Protein AF-M0AMU6-F1 (afdb_monomer_lite)

Organism: NCBI:txid1227492

Foldseek 3Di:
DDKDWDDADPFATWIWDQFPVRWIWIFGAGLQRDTPDIDTDPADPDPVRGFPQRVLRSQLRSLLVQVVCVVPHVGQNDDQLLSLVLLVLVLVQLVVDDPVVLCVACVLVVQCLQQQPPDNRHGPDDDDPQADNPFWKKWKKFFAADPVSHTPHIADTKMWGQGPVRDIDIGGHGDPCPPDRGSHMFTGTRDDAPDSVSVSVVSSLQSLQSSCCSQVSNVHHDDLSSQEAADHRVVVCVVCPDPSHPSDHNSRQQLGDDPSYHHPRQSVPPPLSSLVSNLVSVVVPDVPLVVQLVCCLVPVPNLVVNLVVCVVSPNPDSPVSSCSVSDD

Radius of gyration: 21.56 Å; chains: 1; bounding box: 45×61×47 Å

InterPro domains:
  IPR058264 Protein of unknown function DUF7958 [PF25858] (1-149)

Sequence (328 aa):
MKAVIGKEDDDGVGLRVIDNNDVSHGIHVGFDGEIKYHEQDGYPDDPSERTPNENEHVAQAREYARHYVSQETEYEPFPVEKNLLGIKRVRDTIQKLSDERFRELFQDASEQVNGKGVGGFSGPVDLPPAVGENDWVLFMVDVYLNDDTEIEAVSDIHLRYRDEDGELTSQWNDDPFPDRKPDARLQLVPDLVPSVEEFREYLDYHLRCQIRDCYIGAGLEPPEEFKVLGHGINEYTGRYNLDEITLYDQYNKHHAEIPGYSLEYNYGLGDYGKSITKLQTLTDEDDELEEAIETVLETGEGIGHVLELLEERGFDDPEATLIDVLGP

Structure (mmCIF, N/CA/C/O backbone):
data_AF-M0AMU6-F1
#
_e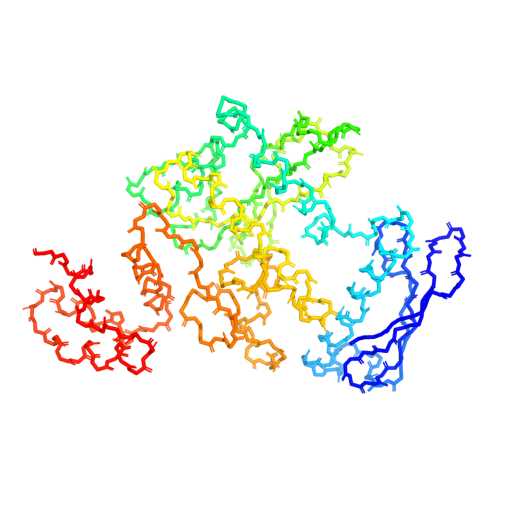ntry.id   AF-M0AMU6-F1
#
loop_
_atom_site.group_PDB
_atom_site.id
_atom_site.type_symbol
_atom_site.label_atom_id
_atom_site.label_alt_id
_atom_site.label_comp_id
_atom_site.label_asym_id
_atom_site.label_entity_id
_atom_site.label_seq_id
_atom_site.pdbx_PDB_ins_code
_atom_site.Cartn_x
_atom_site.Cartn_y
_atom_site.Cartn_z
_atom_site.occupancy
_atom_site.B_iso_or_equiv
_atom_site.auth_seq_id
_atom_site.auth_comp_id
_atom_site.auth_asym_id
_atom_site.auth_atom_id
_atom_site.pdbx_PDB_model_num
ATOM 1 N N . MET A 1 1 ? -9.919 -13.948 -13.483 1.00 96.75 1 MET A N 1
ATOM 2 C CA . MET A 1 1 ? -10.140 -14.933 -12.407 1.00 96.75 1 MET A CA 1
ATOM 3 C C . MET A 1 1 ? -11.615 -15.306 -12.329 1.00 96.75 1 MET A C 1
ATOM 5 O O . MET A 1 1 ? -12.462 -14.466 -12.630 1.00 96.75 1 MET A O 1
ATOM 9 N N . LYS A 1 2 ? -11.936 -16.543 -11.939 1.00 97.25 2 LYS A N 1
ATOM 10 C CA . LYS A 1 2 ? -13.299 -17.019 -11.619 1.00 97.25 2 LYS A CA 1
ATOM 11 C C . LYS A 1 2 ? -13.227 -18.024 -10.474 1.00 97.25 2 LYS A C 1
ATOM 13 O O . LYS A 1 2 ? -12.237 -18.739 -10.381 1.00 97.25 2 LYS A O 1
ATOM 18 N N . ALA A 1 3 ? -14.253 -18.130 -9.637 1.00 97.56 3 ALA A N 1
ATOM 19 C CA . ALA A 1 3 ? -14.281 -19.129 -8.571 1.00 97.56 3 ALA A CA 1
ATOM 20 C C . ALA A 1 3 ? -15.676 -19.695 -8.323 1.00 97.56 3 ALA A C 1
ATOM 22 O O . ALA A 1 3 ? -16.680 -19.132 -8.757 1.00 97.56 3 ALA A O 1
ATOM 23 N N . VAL A 1 4 ? -15.706 -20.836 -7.635 1.00 97.25 4 VAL A N 1
ATOM 24 C CA . VAL A 1 4 ? -16.911 -21.443 -7.068 1.00 97.25 4 VAL A CA 1
ATOM 25 C C . VAL A 1 4 ? -16.568 -21.990 -5.682 1.00 97.25 4 VAL A C 1
ATOM 27 O O . VAL A 1 4 ? -15.551 -22.675 -5.521 1.00 97.25 4 VAL A O 1
ATOM 30 N N . ILE A 1 5 ? -17.423 -21.704 -4.695 1.00 96.31 5 ILE A N 1
ATOM 31 C CA . ILE A 1 5 ? -17.319 -22.270 -3.344 1.00 96.31 5 ILE A CA 1
ATOM 32 C C . ILE A 1 5 ? -17.567 -23.782 -3.407 1.00 96.31 5 ILE A C 1
ATOM 34 O O . ILE A 1 5 ? -18.504 -24.264 -4.046 1.00 96.31 5 ILE A O 1
ATOM 38 N N . GLY A 1 6 ? -16.686 -24.531 -2.758 1.00 92.38 6 GLY A N 1
ATOM 39 C CA . GLY A 1 6 ? -16.772 -25.968 -2.563 1.00 92.38 6 GLY A CA 1
ATOM 40 C C . GLY A 1 6 ? -17.431 -26.311 -1.231 1.00 92.38 6 GLY A C 1
ATOM 41 O O . GLY A 1 6 ? -18.538 -25.870 -0.936 1.00 92.38 6 GLY A O 1
ATOM 42 N N . LYS A 1 7 ? -16.776 -27.173 -0.449 1.00 90.19 7 LYS A N 1
ATOM 43 C CA . LYS A 1 7 ? -17.249 -27.552 0.886 1.00 90.19 7 LYS A CA 1
ATOM 44 C C . LYS A 1 7 ? -16.569 -26.700 1.944 1.00 90.19 7 LYS A C 1
ATOM 46 O O . LYS A 1 7 ? -15.369 -26.464 1.852 1.00 90.19 7 LYS A O 1
ATOM 51 N N . GLU A 1 8 ? -17.347 -26.328 2.943 1.00 94.19 8 GLU A N 1
ATOM 52 C CA . GLU A 1 8 ? -16.858 -25.859 4.232 1.00 94.19 8 GLU A CA 1
ATOM 53 C C . GLU A 1 8 ? -16.679 -27.062 5.168 1.00 94.19 8 GLU A C 1
ATOM 55 O O . GLU A 1 8 ? -17.457 -28.026 5.112 1.00 94.19 8 GLU A O 1
ATOM 60 N N . ASP A 1 9 ? -15.636 -27.021 5.983 1.00 92.81 9 ASP A N 1
ATOM 61 C CA . ASP A 1 9 ? -15.359 -27.969 7.056 1.00 92.81 9 ASP A CA 1
ATOM 62 C C . ASP A 1 9 ? -14.922 -27.226 8.328 1.00 92.81 9 ASP A C 1
ATOM 64 O O . ASP A 1 9 ? -15.005 -26.002 8.406 1.00 92.81 9 ASP A O 1
ATOM 68 N N . ASP A 1 10 ? -14.491 -27.973 9.345 1.00 92.50 10 ASP A N 1
ATOM 69 C CA . ASP A 1 10 ? -14.120 -27.408 10.646 1.00 92.50 10 ASP A CA 1
ATOM 70 C C . ASP A 1 10 ? -12.888 -26.479 10.572 1.00 92.50 10 ASP A C 1
ATOM 72 O O . ASP A 1 10 ? -12.646 -25.725 11.515 1.00 92.50 10 ASP A O 1
ATOM 76 N N . ASP A 1 11 ? -12.125 -26.517 9.472 1.00 91.69 11 ASP A N 1
ATOM 77 C CA . ASP A 1 11 ? -10.868 -25.785 9.310 1.00 91.69 11 ASP A CA 1
ATOM 78 C C . ASP A 1 11 ? -10.967 -24.622 8.306 1.00 91.69 11 ASP A C 1
ATOM 80 O O . ASP A 1 11 ? -10.025 -23.829 8.210 1.00 91.69 11 ASP A O 1
ATOM 84 N N . GLY A 1 12 ? -12.061 -24.502 7.541 1.00 94.94 12 GLY A N 1
ATOM 85 C CA . GLY A 1 12 ? -12.248 -23.414 6.580 1.00 94.94 12 GLY A CA 1
ATOM 86 C C . GLY A 1 12 ? -13.137 -23.748 5.383 1.00 94.94 12 GLY A C 1
ATOM 87 O O . GLY A 1 12 ? -14.007 -24.616 5.424 1.00 94.94 12 GLY A O 1
ATOM 88 N N . VAL A 1 13 ? -12.907 -23.028 4.283 1.00 96.81 13 VAL A N 1
ATOM 89 C CA . VAL A 1 13 ? -13.710 -23.091 3.058 1.00 96.81 13 VAL A CA 1
ATOM 90 C C . VAL A 1 13 ? -12.845 -23.559 1.890 1.00 96.81 13 VAL A C 1
ATOM 92 O O . VAL A 1 13 ? -11.870 -22.913 1.508 1.00 96.81 13 VAL A O 1
ATOM 95 N N . GLY A 1 14 ? -13.219 -24.683 1.279 1.00 97.31 14 GLY A N 1
ATOM 96 C CA . GLY A 1 14 ? -12.634 -25.159 0.028 1.00 97.31 14 GLY A CA 1
ATOM 97 C C . GLY A 1 14 ? -13.247 -24.468 -1.188 1.00 97.31 14 GLY A C 1
ATOM 98 O O . GLY A 1 14 ? -14.455 -24.255 -1.239 1.00 97.31 14 GLY A O 1
ATOM 99 N N . LEU A 1 15 ? -12.440 -24.171 -2.205 1.00 97.25 15 LEU A N 1
ATOM 100 C CA . LEU A 1 15 ? -12.844 -23.507 -3.443 1.00 97.25 15 LEU A CA 1
ATOM 101 C C . LEU A 1 15 ? -12.163 -24.120 -4.665 1.00 97.25 15 LEU A C 1
ATOM 103 O O . LEU A 1 15 ? -11.060 -24.674 -4.595 1.00 97.25 15 LEU A O 1
ATOM 107 N N . ARG A 1 16 ? -12.798 -23.929 -5.823 1.00 98.25 16 ARG A N 1
ATOM 108 C CA . ARG A 1 16 ? -12.133 -24.045 -7.122 1.00 98.25 16 ARG A CA 1
ATOM 109 C C . ARG A 1 16 ? -11.968 -22.655 -7.722 1.00 98.25 16 ARG A C 1
ATOM 111 O O . ARG A 1 16 ? -12.971 -21.991 -7.970 1.00 98.25 16 ARG A O 1
ATOM 118 N N . VAL A 1 17 ? -10.729 -22.255 -7.988 1.00 98.50 17 VAL A N 1
ATOM 119 C CA . VAL A 1 17 ? -10.379 -21.016 -8.694 1.00 98.50 17 VAL A CA 1
ATOM 120 C C . VAL A 1 17 ? -9.906 -21.361 -10.106 1.00 98.50 17 VAL A C 1
ATOM 122 O O . VAL A 1 17 ? -9.215 -22.356 -10.300 1.00 98.50 17 VAL A O 1
ATOM 125 N N . ILE A 1 18 ? -10.303 -20.564 -11.093 1.00 98.50 18 ILE A N 1
ATOM 126 C CA . ILE A 1 18 ? -9.722 -20.529 -12.435 1.00 98.50 18 ILE A CA 1
ATOM 127 C C . ILE A 1 18 ? -8.979 -19.204 -12.562 1.00 98.50 18 ILE A C 1
ATOM 129 O O . ILE A 1 18 ? -9.594 -18.139 -12.393 1.00 98.50 18 ILE A O 1
ATOM 133 N N . ASP A 1 19 ? -7.678 -19.272 -12.814 1.00 98.25 19 ASP A N 1
ATOM 134 C CA . ASP A 1 19 ? -6.845 -18.082 -12.911 1.00 98.25 19 ASP A CA 1
ATOM 135 C C . ASP A 1 19 ? -6.965 -17.377 -14.279 1.00 98.25 19 ASP A C 1
ATOM 137 O O . ASP A 1 19 ? -7.844 -17.688 -15.089 1.00 98.25 19 ASP A O 1
ATOM 141 N N . ASN A 1 20 ? -6.132 -16.364 -14.523 1.00 96.81 20 ASN A N 1
ATOM 142 C CA . ASN A 1 20 ? -6.144 -15.607 -15.779 1.00 96.81 20 ASN A CA 1
ATOM 143 C C . ASN A 1 20 ? -5.510 -16.357 -16.967 1.00 96.81 20 ASN A C 1
ATOM 145 O O . ASN A 1 20 ? -5.688 -15.916 -18.100 1.00 96.81 20 ASN A O 1
ATOM 149 N N . ASN A 1 21 ? -4.855 -17.497 -16.728 1.00 96.69 21 ASN A N 1
ATOM 150 C CA . ASN A 1 21 ? -4.306 -18.385 -17.755 1.00 96.69 21 ASN A CA 1
ATOM 151 C C . ASN A 1 21 ? -5.161 -19.650 -17.945 1.00 96.69 21 ASN A C 1
ATOM 153 O O . ASN A 1 21 ? -4.699 -20.634 -18.525 1.00 96.69 21 ASN A O 1
ATOM 157 N N . ASP A 1 22 ? -6.405 -19.628 -17.457 1.00 97.69 22 ASP A N 1
ATOM 158 C CA . ASP A 1 22 ? -7.339 -20.754 -17.476 1.00 97.69 22 ASP A CA 1
ATOM 159 C C . ASP A 1 22 ? -6.837 -22.003 -16.710 1.00 97.69 22 ASP A C 1
ATOM 161 O O . ASP A 1 22 ? -7.354 -23.109 -16.907 1.00 97.69 22 ASP A O 1
ATOM 165 N N . VAL A 1 23 ? -5.871 -21.847 -15.794 1.00 98.19 23 VAL A N 1
ATOM 166 C CA . VAL A 1 23 ? -5.401 -22.921 -14.910 1.00 98.19 23 VAL A CA 1
ATOM 167 C C . VAL A 1 23 ? -6.371 -23.082 -13.746 1.00 98.19 23 VAL A C 1
ATOM 169 O O . VAL A 1 23 ? -6.891 -22.117 -13.185 1.00 98.19 23 VAL A O 1
ATOM 172 N N . SER A 1 24 ? -6.652 -24.334 -13.382 1.00 98.19 24 SER A N 1
ATOM 173 C CA . SER A 1 24 ? -7.547 -24.651 -12.274 1.00 98.19 24 SER A CA 1
ATOM 174 C C . SER A 1 24 ? -6.787 -24.915 -10.980 1.00 98.19 24 SER A C 1
ATOM 176 O O . SER A 1 24 ? -5.957 -25.817 -10.918 1.00 98.19 24 SER A O 1
ATOM 178 N N . HIS A 1 25 ? -7.176 -24.201 -9.927 1.00 98.50 25 HIS A N 1
ATOM 179 C CA . HIS A 1 25 ? -6.592 -24.273 -8.595 1.00 98.50 25 HIS A CA 1
ATOM 180 C C . HIS A 1 25 ? -7.597 -24.777 -7.566 1.00 98.50 25 HIS A C 1
ATOM 182 O O . HIS A 1 25 ? -8.744 -24.316 -7.496 1.00 98.50 25 HIS A O 1
ATOM 188 N N . GLY A 1 26 ? -7.164 -25.727 -6.747 1.00 98.12 26 GLY A N 1
ATOM 189 C CA . GLY A 1 26 ? -7.864 -26.177 -5.551 1.00 98.12 26 GLY A CA 1
ATOM 190 C C . GLY A 1 26 ? -7.300 -25.510 -4.350 1.00 98.12 26 GLY A C 1
ATOM 191 O O . GLY A 1 26 ? -6.142 -25.745 -4.041 1.00 98.12 26 GLY A O 1
ATOM 192 N N . ILE A 1 27 ? -8.103 -24.686 -3.696 1.00 98.06 27 ILE A N 1
ATOM 193 C CA . ILE A 1 27 ? -7.622 -23.871 -2.593 1.00 98.06 27 ILE A CA 1
ATOM 194 C C . ILE A 1 27 ? -8.546 -24.093 -1.411 1.00 98.06 27 ILE A C 1
ATOM 196 O O . ILE A 1 27 ? -9.763 -24.050 -1.565 1.00 98.06 27 ILE A O 1
ATOM 200 N N . HIS A 1 28 ? -7.972 -24.350 -0.243 1.00 97.56 28 HIS A N 1
ATOM 201 C CA . HIS A 1 28 ? -8.693 -24.345 1.024 1.00 97.56 28 HIS A CA 1
ATOM 202 C C . HIS A 1 28 ? -8.190 -23.167 1.849 1.00 97.56 28 HIS A C 1
ATOM 204 O O . HIS A 1 28 ? -6.987 -23.045 2.103 1.00 97.56 28 HIS A O 1
ATOM 210 N N . VAL A 1 29 ? -9.112 -22.264 2.169 1.00 97.12 29 VAL A N 1
ATOM 211 C CA . VAL A 1 29 ? -8.851 -21.020 2.889 1.00 97.12 29 VAL A CA 1
ATOM 212 C C . VAL A 1 29 ? -9.381 -21.187 4.305 1.00 97.12 29 VAL A C 1
ATOM 214 O O . VAL A 1 29 ? -10.579 -21.396 4.494 1.00 97.12 29 VAL A O 1
ATOM 217 N N . GLY A 1 30 ? -8.497 -21.082 5.293 1.00 94.94 30 GLY A N 1
ATOM 218 C CA . GLY A 1 30 ? -8.876 -21.074 6.699 1.00 94.94 30 GLY A CA 1
ATOM 219 C C . GLY A 1 30 ? -9.666 -19.823 7.072 1.00 94.94 30 GLY A C 1
ATOM 220 O O . GLY A 1 30 ? -9.556 -18.787 6.415 1.00 94.94 30 GLY A O 1
ATOM 221 N N . PHE A 1 31 ? -10.438 -19.891 8.158 1.00 91.50 31 PHE A N 1
ATOM 222 C CA . PHE A 1 31 ? -11.212 -18.741 8.655 1.00 91.50 31 PHE A CA 1
ATOM 223 C C . PHE A 1 31 ? -10.335 -17.529 9.025 1.00 91.50 31 PHE A C 1
ATOM 225 O O . PHE A 1 31 ? -10.806 -16.395 9.035 1.00 91.50 31 PHE A O 1
ATOM 232 N N . ASP A 1 32 ? -9.051 -17.765 9.298 1.00 87.62 32 ASP A N 1
ATOM 233 C CA . ASP A 1 32 ? -8.021 -16.758 9.566 1.00 87.62 32 ASP A CA 1
ATOM 234 C C . ASP A 1 32 ? -7.366 -16.178 8.296 1.00 87.62 32 ASP A C 1
ATOM 236 O O . ASP A 1 32 ? -6.635 -15.190 8.380 1.00 87.62 32 ASP A O 1
ATOM 240 N N . GLY A 1 33 ? -7.629 -16.758 7.121 1.00 90.94 33 GLY A N 1
ATOM 241 C CA . GLY A 1 33 ? -6.983 -16.401 5.856 1.00 90.94 33 GLY A CA 1
ATOM 242 C C . GLY A 1 33 ? -5.777 -17.240 5.466 1.00 90.94 33 GLY A C 1
ATOM 243 O O . GLY A 1 33 ? -5.255 -17.060 4.358 1.00 90.94 33 GLY A O 1
ATOM 244 N N . GLU A 1 34 ? -5.338 -18.169 6.317 1.00 93.50 34 GLU A N 1
ATOM 245 C CA . GLU A 1 34 ? -4.247 -19.075 5.981 1.00 93.50 34 GLU A CA 1
ATOM 246 C C . GLU A 1 34 ? -4.673 -20.025 4.852 1.00 93.50 34 GLU A C 1
ATOM 248 O O . GLU A 1 34 ? -5.758 -20.605 4.867 1.00 93.50 34 GLU A O 1
ATOM 253 N N . ILE A 1 35 ? -3.802 -20.221 3.860 1.00 95.31 35 ILE A N 1
ATOM 254 C CA . ILE A 1 35 ? -4.038 -21.215 2.809 1.00 95.31 35 ILE A CA 1
ATOM 255 C C . ILE A 1 35 ? -3.622 -22.585 3.342 1.00 95.31 35 ILE A C 1
ATOM 257 O O . ILE A 1 35 ? -2.439 -22.921 3.327 1.00 95.31 35 ILE A O 1
ATOM 261 N N . LYS A 1 36 ? -4.594 -23.382 3.796 1.00 95.19 36 LYS A N 1
ATOM 262 C CA . LYS A 1 36 ? -4.355 -24.719 4.367 1.00 95.19 36 LYS A CA 1
ATOM 263 C C . LYS A 1 36 ? -3.992 -25.747 3.296 1.00 95.19 36 LYS A C 1
ATOM 265 O O . LYS A 1 36 ? -3.273 -26.708 3.561 1.00 95.19 36 LYS A O 1
ATOM 270 N N . TYR A 1 37 ? -4.484 -25.546 2.076 1.00 94.81 37 TYR A N 1
ATOM 271 C CA . TYR A 1 37 ? -4.213 -26.416 0.939 1.00 94.81 37 TYR A CA 1
ATOM 272 C C . TYR A 1 37 ? -4.231 -25.628 -0.371 1.00 94.81 37 TYR A C 1
ATOM 274 O O . TYR A 1 37 ? -5.089 -24.767 -0.564 1.00 94.81 37 TYR A O 1
ATOM 282 N N . HIS A 1 38 ? -3.293 -25.933 -1.271 1.00 96.69 38 HIS A N 1
ATOM 283 C CA . HIS A 1 38 ? -3.270 -25.415 -2.637 1.00 96.69 38 HIS A CA 1
ATOM 284 C C . HIS A 1 38 ? -2.743 -26.495 -3.596 1.00 96.69 38 HIS A C 1
ATOM 286 O O . HIS A 1 38 ? -1.584 -26.885 -3.490 1.00 96.69 38 HIS A O 1
ATOM 292 N N . GLU A 1 39 ? -3.573 -26.944 -4.537 1.00 96.44 39 GLU A N 1
ATOM 293 C CA . GLU A 1 39 ? -3.196 -27.806 -5.669 1.00 96.44 39 GLU A CA 1
ATOM 294 C C . GLU A 1 39 ? -3.491 -27.133 -7.017 1.00 96.44 39 GLU A C 1
ATOM 296 O O . GLU A 1 39 ? -4.445 -26.361 -7.133 1.00 96.44 39 GLU A O 1
ATOM 301 N N . GLN A 1 40 ? -2.696 -27.452 -8.035 1.00 97.00 40 GLN A N 1
ATOM 302 C CA . GLN A 1 40 ? -2.880 -27.047 -9.431 1.00 97.00 40 GLN A CA 1
ATOM 303 C C . GLN A 1 40 ? -1.957 -27.900 -10.323 1.00 97.00 40 GLN A C 1
ATOM 305 O O . GLN A 1 40 ? -0.951 -28.390 -9.823 1.00 97.00 40 GLN A O 1
ATOM 310 N N . ASP A 1 41 ? -2.267 -28.033 -11.617 1.00 95.88 41 ASP A N 1
ATOM 311 C CA . ASP A 1 41 ? -1.470 -28.824 -12.584 1.00 95.88 41 ASP A CA 1
ATOM 312 C C . ASP A 1 41 ? -0.912 -27.983 -13.762 1.00 95.88 41 ASP A C 1
ATOM 314 O O . ASP A 1 41 ? -0.389 -28.530 -14.733 1.00 95.88 41 ASP A O 1
ATOM 318 N N . GLY A 1 42 ? -1.082 -26.655 -13.738 1.00 96.62 42 GLY A N 1
ATOM 319 C CA . GLY A 1 42 ? -0.674 -25.746 -14.821 1.00 96.62 42 GLY A CA 1
ATOM 320 C C . GLY A 1 42 ? 0.748 -25.188 -14.701 1.00 96.62 42 GLY A C 1
ATOM 321 O O . GLY A 1 42 ? 1.311 -24.750 -15.699 1.00 96.62 42 GLY A O 1
ATOM 322 N N . TYR A 1 43 ? 1.332 -25.240 -13.507 1.00 97.25 43 TYR A N 1
ATOM 323 C CA . TYR A 1 43 ? 2.644 -24.707 -13.146 1.00 97.25 43 TYR A CA 1
ATOM 324 C C . TYR A 1 43 ? 3.468 -25.773 -12.405 1.00 97.25 43 TYR A C 1
ATOM 326 O O . TYR A 1 43 ? 2.878 -26.665 -11.791 1.00 97.25 43 TYR A O 1
ATOM 334 N N . PRO A 1 44 ? 4.811 -25.688 -12.393 1.00 97.69 44 PRO A N 1
ATOM 335 C CA . PRO A 1 44 ? 5.654 -26.569 -11.577 1.00 97.69 44 PRO A CA 1
ATOM 336 C C . PRO A 1 44 ? 5.232 -26.625 -10.099 1.00 97.69 44 PRO A C 1
ATOM 338 O O . PRO A 1 44 ? 4.800 -25.618 -9.535 1.00 97.69 44 PRO A O 1
ATOM 341 N N . ASP A 1 45 ? 5.367 -27.780 -9.442 1.00 93.69 45 ASP A N 1
ATOM 342 C CA . ASP A 1 45 ? 5.031 -27.934 -8.015 1.00 93.69 45 ASP A CA 1
ATOM 343 C C . ASP A 1 45 ? 6.045 -27.232 -7.105 1.00 93.69 45 ASP A C 1
ATOM 345 O O . ASP A 1 45 ? 5.663 -26.583 -6.124 1.00 93.69 45 ASP A O 1
ATOM 349 N N . ASP A 1 46 ? 7.330 -27.326 -7.454 1.00 93.88 46 ASP A N 1
ATOM 350 C CA . ASP A 1 46 ? 8.415 -26.642 -6.759 1.00 93.88 46 ASP A CA 1
ATOM 351 C C . ASP A 1 46 ? 8.422 -25.150 -7.150 1.00 93.88 46 ASP A C 1
ATOM 353 O O . ASP A 1 46 ? 8.615 -24.828 -8.326 1.00 93.88 46 ASP A O 1
ATOM 357 N N . PRO A 1 47 ? 8.227 -24.209 -6.202 1.00 93.44 47 PRO A N 1
ATOM 358 C CA . PRO A 1 47 ? 8.262 -22.776 -6.496 1.00 93.44 47 PRO A CA 1
ATOM 359 C C . PRO A 1 47 ? 9.575 -22.290 -7.127 1.00 93.44 47 PRO A C 1
ATOM 361 O O . PRO A 1 47 ? 9.558 -21.292 -7.842 1.00 93.44 47 PRO A O 1
ATOM 364 N N . SER A 1 48 ? 10.695 -22.978 -6.879 1.00 96.00 48 SER A N 1
ATOM 365 C CA . SER A 1 48 ? 12.002 -22.640 -7.460 1.00 96.00 48 SER A CA 1
ATOM 366 C C . SER A 1 48 ? 12.144 -23.047 -8.930 1.00 96.00 48 SER A C 1
ATOM 368 O O . SER A 1 48 ? 13.030 -22.549 -9.621 1.00 96.00 48 SER A O 1
ATOM 370 N N . GLU A 1 49 ? 11.256 -23.916 -9.420 1.00 97.25 49 GLU A N 1
ATOM 371 C CA . GLU A 1 49 ? 11.175 -24.298 -10.832 1.00 97.25 49 GLU A CA 1
ATOM 372 C C . GLU A 1 49 ? 10.205 -23.409 -11.628 1.00 97.25 49 GLU A C 1
ATOM 374 O O . GLU A 1 49 ? 10.157 -23.504 -12.854 1.00 97.25 49 GLU A O 1
ATOM 379 N N . ARG A 1 50 ? 9.444 -22.536 -10.953 1.00 97.38 50 ARG A N 1
ATOM 380 C CA . ARG A 1 50 ? 8.530 -21.576 -11.583 1.00 97.38 50 ARG A CA 1
ATOM 381 C C . ARG A 1 50 ? 9.270 -20.320 -12.019 1.00 97.38 50 ARG A C 1
ATOM 383 O O . ARG A 1 50 ? 10.131 -19.799 -11.312 1.00 97.38 50 ARG A O 1
ATOM 390 N N . THR A 1 51 ? 8.853 -19.768 -13.149 1.00 97.38 51 THR A N 1
ATOM 391 C CA . THR A 1 51 ? 9.185 -18.390 -13.515 1.00 97.38 51 THR A CA 1
ATOM 392 C C . THR A 1 51 ? 8.546 -17.398 -12.528 1.00 97.38 51 THR A C 1
ATOM 394 O O . THR A 1 51 ? 7.562 -17.733 -11.856 1.00 97.38 51 THR A O 1
ATOM 397 N N . PRO A 1 52 ? 9.049 -16.156 -12.442 1.00 96.94 52 PRO A N 1
ATOM 398 C CA . PRO A 1 52 ? 8.449 -15.125 -11.592 1.00 96.94 52 PRO A CA 1
ATOM 399 C C . PRO A 1 52 ? 6.959 -14.889 -11.887 1.00 96.94 52 PRO A C 1
ATOM 401 O O . PRO A 1 52 ? 6.148 -14.906 -10.965 1.00 96.94 52 PRO A O 1
ATOM 404 N N . ASN A 1 53 ? 6.562 -14.812 -13.161 1.00 97.44 53 ASN A N 1
ATOM 405 C CA . ASN A 1 53 ? 5.150 -14.675 -13.544 1.00 97.44 53 ASN A CA 1
ATOM 406 C C . ASN A 1 53 ? 4.289 -15.879 -13.124 1.00 97.44 53 ASN A C 1
ATOM 408 O O . ASN A 1 53 ? 3.149 -15.709 -12.701 1.00 97.44 53 ASN A O 1
ATOM 412 N N . GLU A 1 54 ? 4.806 -17.106 -13.214 1.00 97.94 54 GLU A N 1
ATOM 413 C CA . GLU A 1 54 ? 4.074 -18.291 -12.746 1.00 97.94 54 GLU A CA 1
ATOM 414 C C . GLU A 1 54 ? 3.905 -18.286 -11.221 1.00 97.94 54 GLU A C 1
ATOM 416 O O . GLU A 1 54 ? 2.838 -18.643 -10.718 1.00 97.94 54 GLU A O 1
ATOM 421 N N . ASN A 1 55 ? 4.919 -17.834 -10.474 1.00 97.12 55 ASN A N 1
ATOM 422 C CA . ASN A 1 55 ? 4.783 -17.610 -9.033 1.00 97.12 55 ASN A CA 1
ATOM 423 C C . ASN A 1 55 ? 3.698 -16.570 -8.726 1.00 97.12 55 ASN A C 1
ATOM 425 O O . ASN A 1 55 ? 2.892 -16.781 -7.815 1.00 97.12 55 ASN A O 1
ATOM 429 N N . GLU A 1 56 ? 3.624 -15.500 -9.514 1.00 97.19 56 GLU A N 1
ATOM 430 C CA . GLU A 1 56 ? 2.596 -14.476 -9.360 1.00 97.19 56 GLU A CA 1
ATOM 431 C C . GLU A 1 56 ? 1.191 -14.984 -9.684 1.00 97.19 56 GLU A C 1
ATOM 433 O O . GLU A 1 56 ? 0.281 -14.723 -8.907 1.00 97.19 56 GLU A O 1
ATOM 438 N N . HIS A 1 57 ? 0.983 -15.783 -10.732 1.00 97.88 57 HIS A N 1
ATOM 439 C CA . HIS A 1 57 ? -0.334 -16.381 -10.990 1.00 97.88 57 HIS A CA 1
ATOM 440 C C . HIS A 1 57 ? -0.805 -17.280 -9.837 1.00 97.88 57 HIS A C 1
ATOM 442 O O . HIS A 1 57 ? -1.954 -17.195 -9.394 1.00 97.88 57 HIS A O 1
ATOM 448 N N . VAL A 1 58 ? 0.099 -18.090 -9.274 1.00 97.88 58 VAL A N 1
ATOM 449 C CA . VAL A 1 58 ? -0.189 -18.920 -8.094 1.00 97.88 58 VAL A CA 1
ATOM 450 C C . VAL A 1 58 ? -0.500 -18.053 -6.865 1.00 97.88 58 VAL A C 1
ATOM 452 O O . VAL A 1 58 ? -1.383 -18.403 -6.074 1.00 97.88 58 VAL A O 1
ATOM 455 N N . ALA A 1 59 ? 0.195 -16.926 -6.684 1.00 96.69 59 ALA A N 1
ATOM 456 C CA . ALA A 1 59 ? -0.085 -15.967 -5.616 1.00 96.69 59 ALA A CA 1
ATOM 457 C C . ALA A 1 59 ? -1.450 -15.284 -5.810 1.00 96.69 59 ALA A C 1
ATOM 459 O O . ALA A 1 59 ? -2.263 -15.288 -4.885 1.00 96.69 59 ALA A O 1
ATOM 460 N N . GLN A 1 60 ? -1.748 -14.812 -7.021 1.00 97.88 60 GLN A N 1
ATOM 461 C CA . GLN A 1 60 ? -3.029 -14.210 -7.388 1.00 97.88 60 GLN A CA 1
ATOM 462 C C . GLN A 1 60 ? -4.194 -15.170 -7.164 1.00 97.88 60 GLN A C 1
ATOM 464 O O . GLN A 1 60 ? -5.226 -14.760 -6.641 1.00 97.88 60 GLN A O 1
ATOM 469 N N . ALA A 1 61 ? -4.040 -16.459 -7.482 1.00 98.31 61 ALA A N 1
ATOM 470 C CA . ALA A 1 61 ? -5.067 -17.463 -7.211 1.00 98.31 61 ALA A CA 1
ATOM 471 C C . ALA A 1 61 ? -5.387 -17.579 -5.710 1.00 98.31 61 ALA A C 1
ATOM 473 O O . ALA A 1 61 ? -6.557 -17.697 -5.339 1.00 98.31 61 ALA A O 1
ATOM 474 N N . ARG A 1 62 ? -4.369 -17.498 -4.840 1.00 97.19 62 ARG A N 1
ATOM 475 C CA . ARG A 1 62 ? -4.543 -17.510 -3.375 1.00 97.19 62 ARG A CA 1
ATOM 476 C C . ARG A 1 62 ? -5.228 -16.246 -2.867 1.00 97.19 62 ARG A C 1
ATOM 478 O O . ARG A 1 62 ? -6.147 -16.354 -2.059 1.00 97.19 62 ARG A O 1
ATOM 485 N N . GLU A 1 63 ? -4.810 -15.072 -3.334 1.00 96.81 63 GLU A N 1
ATOM 486 C CA . GLU A 1 63 ? -5.454 -13.815 -2.940 1.00 96.81 63 GLU A CA 1
ATOM 487 C C . GLU A 1 63 ? -6.898 -13.766 -3.441 1.00 96.81 63 GLU A C 1
ATOM 489 O O . GLU A 1 63 ? -7.822 -13.541 -2.661 1.00 96.81 63 GLU A O 1
ATOM 494 N N . TYR A 1 64 ? -7.134 -14.107 -4.707 1.00 97.62 64 TYR A N 1
ATOM 495 C CA . TYR A 1 64 ? -8.478 -14.186 -5.267 1.00 97.62 64 TYR A CA 1
ATOM 496 C C . TYR A 1 64 ? -9.382 -15.158 -4.499 1.00 97.62 64 TYR A C 1
ATOM 498 O O . TYR A 1 64 ? -10.556 -14.859 -4.295 1.00 97.62 64 TYR A O 1
ATOM 506 N N . ALA A 1 65 ? -8.852 -16.290 -4.024 1.00 97.19 65 ALA A N 1
ATOM 507 C CA . ALA A 1 65 ? -9.602 -17.209 -3.174 1.00 97.19 65 ALA A CA 1
ATOM 508 C C . ALA A 1 65 ? -10.067 -16.541 -1.869 1.00 97.19 65 ALA A C 1
ATOM 510 O O . ALA A 1 65 ? -11.249 -16.632 -1.543 1.00 97.19 65 ALA A O 1
ATOM 511 N N . ARG A 1 66 ? -9.183 -15.818 -1.162 1.00 95.75 66 ARG A N 1
ATOM 512 C CA . ARG A 1 66 ? -9.553 -15.046 0.042 1.00 95.75 66 ARG A CA 1
ATOM 513 C C . ARG A 1 66 ? -10.619 -13.998 -0.263 1.00 95.75 66 ARG A C 1
ATOM 515 O O . ARG A 1 66 ? -11.631 -13.926 0.434 1.00 95.75 66 ARG A O 1
ATOM 522 N N . HIS A 1 67 ? -10.431 -13.248 -1.351 1.00 93.94 67 HIS A N 1
ATOM 523 C CA . HIS A 1 67 ? -11.414 -12.279 -1.831 1.00 93.94 67 HIS A CA 1
ATOM 524 C C . HIS A 1 67 ? -12.772 -12.926 -2.068 1.00 93.94 67 HIS A C 1
ATOM 526 O O . HIS A 1 67 ? -13.776 -12.438 -1.556 1.00 93.94 67 HIS A O 1
ATOM 532 N N . TYR A 1 68 ? -12.812 -14.039 -2.790 1.00 95.25 68 TYR A N 1
ATOM 533 C CA . TYR A 1 68 ? -14.058 -14.705 -3.127 1.00 95.25 68 TYR A CA 1
ATOM 534 C C . TYR A 1 68 ? -14.770 -15.277 -1.893 1.00 95.25 68 TYR A C 1
ATOM 536 O O . TYR A 1 68 ? -15.977 -15.094 -1.766 1.00 95.25 68 TYR A O 1
ATOM 544 N N . VAL A 1 69 ? -14.041 -15.869 -0.935 1.00 94.88 69 VAL A N 1
ATOM 545 C CA . VAL A 1 69 ? -14.627 -16.278 0.357 1.00 94.88 69 VAL A CA 1
ATOM 546 C C . VAL A 1 69 ? -15.257 -15.079 1.067 1.00 94.88 69 VAL A C 1
ATOM 548 O O . VAL A 1 69 ? -16.396 -15.186 1.513 1.00 94.88 69 VAL A O 1
ATOM 551 N N . SER A 1 70 ? -14.580 -13.927 1.108 1.00 92.50 70 SER A N 1
ATOM 552 C CA . SER A 1 70 ? -15.118 -12.730 1.774 1.00 92.50 70 SER A CA 1
ATOM 553 C C . SER A 1 70 ? -16.380 -12.151 1.135 1.00 92.50 70 SER A C 1
ATOM 555 O O . SER A 1 70 ? -17.144 -11.459 1.797 1.00 92.50 70 SER A O 1
ATOM 557 N N . GLN A 1 71 ? -16.589 -12.388 -0.163 1.00 91.44 71 GLN A N 1
ATOM 558 C CA . GLN A 1 71 ? -17.771 -11.899 -0.876 1.00 91.44 71 GLN A CA 1
ATOM 559 C C . GLN A 1 71 ? -18.961 -12.854 -0.757 1.00 91.44 71 GLN A C 1
ATOM 561 O O . GLN A 1 71 ? -20.106 -12.411 -0.763 1.00 91.44 71 GLN A O 1
ATOM 566 N N . GLU A 1 72 ? -18.697 -14.157 -0.666 1.00 93.62 72 GLU A N 1
ATOM 567 C CA . GLU A 1 72 ? -19.730 -15.197 -0.715 1.00 93.62 72 GLU A CA 1
ATOM 568 C C . GLU A 1 72 ? -20.088 -15.767 0.668 1.00 93.62 72 GLU A C 1
ATOM 570 O O . GLU A 1 72 ? -21.032 -16.550 0.788 1.00 93.62 72 GLU A O 1
ATOM 575 N N . THR A 1 73 ? -19.347 -15.399 1.716 1.00 91.06 73 THR A N 1
ATOM 576 C CA . THR A 1 73 ? -19.528 -15.898 3.089 1.00 91.06 73 THR A CA 1
ATOM 577 C C . THR A 1 73 ? -19.486 -14.757 4.110 1.00 91.06 73 THR A C 1
ATOM 579 O O . THR A 1 73 ? -19.297 -13.598 3.755 1.00 91.06 73 THR A O 1
ATOM 582 N N . GLU A 1 74 ? -19.670 -15.080 5.391 1.00 88.62 74 GLU A N 1
ATOM 583 C CA . GLU A 1 74 ? -19.524 -14.124 6.500 1.00 88.62 74 GLU A CA 1
ATOM 584 C C . GLU A 1 74 ? -18.074 -13.958 6.987 1.00 88.62 74 GLU A C 1
ATOM 586 O O . GLU A 1 74 ? -17.803 -13.138 7.862 1.00 88.62 74 GLU A O 1
ATOM 591 N N . TYR A 1 75 ? -17.136 -14.738 6.445 1.00 89.56 75 TYR A N 1
ATOM 592 C CA . TYR A 1 75 ? -15.746 -14.737 6.887 1.00 89.56 75 TYR A CA 1
ATOM 593 C C . TYR A 1 75 ? -14.942 -13.616 6.219 1.00 89.56 75 TYR A C 1
ATOM 595 O O . TYR A 1 75 ? -15.079 -13.370 5.025 1.00 89.56 75 TYR A O 1
ATOM 603 N N . GLU A 1 76 ? -14.007 -13.008 6.955 1.00 88.31 76 GLU A N 1
ATOM 604 C CA . GLU A 1 76 ? -13.024 -12.048 6.420 1.00 88.31 76 GLU A CA 1
ATOM 605 C C . GLU A 1 76 ? -11.595 -12.621 6.496 1.00 88.31 76 GLU A C 1
ATOM 607 O O . GLU A 1 76 ? -10.779 -12.196 7.327 1.00 88.31 76 GLU A O 1
ATOM 612 N N . PRO A 1 77 ? -11.272 -13.615 5.646 1.00 85.12 77 PRO A N 1
ATOM 613 C CA . PRO A 1 77 ? -10.058 -14.415 5.753 1.00 85.12 77 PRO A CA 1
ATOM 614 C C . PRO A 1 77 ? -8.857 -13.698 5.115 1.00 85.12 77 PRO A C 1
ATOM 616 O O . PRO A 1 77 ? -8.231 -14.205 4.186 1.00 85.12 77 PRO A O 1
ATOM 619 N N . PHE A 1 78 ? -8.538 -12.492 5.576 1.00 84.44 78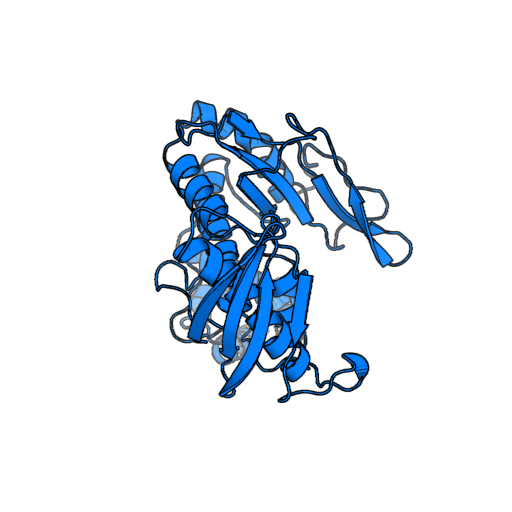 PHE A N 1
ATOM 620 C CA . PHE A 1 78 ? -7.427 -11.695 5.052 1.00 84.44 78 PHE A CA 1
ATOM 621 C C . PHE A 1 78 ? -6.337 -11.475 6.095 1.00 84.44 78 PHE A C 1
ATOM 623 O O . PHE A 1 78 ? -6.664 -11.183 7.241 1.00 84.44 78 PHE A O 1
ATOM 630 N N . PRO A 1 79 ? -5.049 -11.484 5.726 1.00 86.19 79 PRO A N 1
ATOM 631 C CA . PRO A 1 79 ? -4.045 -10.756 6.495 1.00 86.19 79 PRO A CA 1
ATOM 632 C C . PRO A 1 79 ? -4.494 -9.303 6.702 1.00 86.19 79 PRO A C 1
ATOM 634 O O . PRO A 1 79 ? -5.166 -8.739 5.837 1.00 86.19 79 PRO A O 1
ATOM 637 N N . VAL A 1 80 ? -4.129 -8.698 7.833 1.00 88.88 80 VAL A N 1
ATOM 638 C CA . VAL A 1 80 ? -4.542 -7.328 8.193 1.00 88.88 80 VAL A CA 1
ATOM 639 C C . VAL A 1 80 ? -4.252 -6.338 7.061 1.00 88.88 80 VAL A C 1
ATOM 641 O O . VAL A 1 80 ? -5.099 -5.525 6.702 1.00 88.88 80 VAL A O 1
ATOM 644 N N . GLU A 1 81 ? -3.073 -6.446 6.453 1.00 88.69 81 GLU A N 1
ATOM 645 C CA . GLU A 1 81 ? -2.582 -5.562 5.395 1.00 88.69 81 GLU A CA 1
ATOM 646 C C . GLU A 1 81 ? -3.408 -5.630 4.108 1.00 88.69 81 GLU A C 1
ATOM 648 O O . GLU A 1 81 ? -3.370 -4.699 3.307 1.00 88.69 81 GLU A O 1
ATOM 653 N N . LYS A 1 82 ? -4.122 -6.739 3.895 1.00 91.38 82 LYS A N 1
ATOM 654 C CA . LYS A 1 82 ? -4.871 -7.046 2.670 1.00 91.38 82 LYS A CA 1
ATOM 655 C C . LYS A 1 82 ? -6.371 -7.184 2.936 1.00 91.38 82 LYS A C 1
ATOM 657 O O . LYS A 1 82 ? -7.097 -7.710 2.095 1.00 91.38 82 LYS A O 1
ATOM 662 N N . ASN A 1 83 ? -6.852 -6.743 4.103 1.00 92.44 83 ASN A N 1
ATOM 663 C CA . ASN A 1 83 ? -8.268 -6.818 4.448 1.00 92.44 83 ASN A CA 1
ATOM 664 C C . ASN A 1 83 ? -9.085 -5.786 3.659 1.00 92.44 83 ASN A C 1
ATOM 666 O O . ASN A 1 83 ? -9.416 -4.722 4.172 1.00 92.44 83 ASN A O 1
ATOM 670 N N . LEU A 1 84 ? -9.433 -6.102 2.407 1.00 93.44 84 LEU A N 1
ATOM 671 C CA . LEU A 1 84 ? -10.141 -5.194 1.499 1.00 93.44 84 LEU A CA 1
ATOM 672 C C . LEU A 1 84 ? -11.390 -4.559 2.135 1.00 93.44 84 LEU A C 1
ATOM 674 O O . LEU A 1 84 ? -11.628 -3.361 1.965 1.00 93.44 84 LEU A O 1
ATOM 678 N N . LEU A 1 85 ? -12.206 -5.353 2.835 1.00 92.56 85 LEU A N 1
ATOM 679 C CA . LEU A 1 85 ? -13.433 -4.860 3.464 1.00 92.56 85 LEU A CA 1
ATOM 680 C C . LEU A 1 85 ? -13.122 -3.948 4.652 1.00 92.56 85 LEU A C 1
ATOM 682 O O . LEU A 1 85 ? -13.707 -2.870 4.754 1.00 92.56 85 LEU A O 1
ATOM 686 N N . GLY A 1 86 ? -12.167 -4.338 5.495 1.00 94.75 86 GLY A N 1
ATOM 687 C CA . GLY A 1 86 ? -11.705 -3.520 6.612 1.00 94.75 86 GLY A CA 1
ATOM 688 C C . GLY A 1 86 ? -11.093 -2.191 6.169 1.00 94.75 86 GLY A C 1
ATOM 689 O O . GLY A 1 86 ? -11.495 -1.144 6.668 1.00 94.75 86 GLY A O 1
ATOM 690 N N . ILE A 1 87 ? -10.226 -2.200 5.152 1.00 97.25 87 ILE A N 1
ATOM 691 C CA . ILE A 1 87 ? -9.616 -0.993 4.568 1.00 97.25 87 ILE A CA 1
ATOM 692 C C . ILE A 1 87 ? -10.702 -0.046 4.033 1.00 97.25 87 ILE A C 1
ATOM 694 O O . ILE A 1 87 ? -10.667 1.153 4.310 1.00 97.25 87 ILE A O 1
ATOM 698 N N . LYS A 1 88 ? -11.715 -0.572 3.326 1.00 96.81 88 LYS A N 1
ATOM 699 C CA . LYS A 1 88 ? -12.863 0.224 2.856 1.00 96.81 88 LYS A CA 1
ATOM 700 C C . LYS A 1 88 ? -13.665 0.831 4.009 1.00 96.81 88 LYS A C 1
ATOM 702 O O . LYS A 1 88 ? -13.970 2.020 3.962 1.00 96.81 88 LYS A O 1
ATOM 707 N N . ARG A 1 89 ? -13.986 0.042 5.043 1.00 97.00 89 ARG A N 1
ATOM 708 C CA . ARG A 1 89 ? -14.707 0.537 6.229 1.00 97.00 89 ARG A CA 1
ATOM 709 C C . ARG A 1 89 ? -13.918 1.632 6.939 1.00 97.00 89 ARG A C 1
ATOM 711 O O . ARG A 1 89 ? -14.472 2.691 7.205 1.00 97.00 89 ARG A O 1
ATOM 718 N N . VAL A 1 90 ? -12.629 1.404 7.190 1.00 98.31 90 VAL A N 1
ATOM 719 C CA . VAL A 1 90 ? -11.741 2.373 7.845 1.00 98.31 90 VAL A CA 1
ATOM 720 C C . VAL A 1 90 ? -11.667 3.671 7.049 1.00 98.31 90 VAL A C 1
ATOM 722 O O . VAL A 1 90 ? -11.875 4.733 7.631 1.00 98.31 90 VAL A O 1
ATOM 725 N N . ARG A 1 91 ? -11.470 3.608 5.726 1.00 98.19 91 ARG A N 1
ATOM 726 C CA . ARG A 1 91 ? -11.485 4.796 4.860 1.00 98.19 91 ARG A CA 1
ATOM 727 C C . ARG A 1 91 ? -12.790 5.581 4.997 1.00 98.19 91 ARG A C 1
ATOM 729 O O . ARG A 1 91 ? -12.769 6.778 5.272 1.00 98.19 91 ARG A O 1
ATOM 736 N N . ASP A 1 92 ? -13.928 4.904 4.852 1.00 98.00 92 ASP A N 1
ATOM 737 C CA . ASP A 1 92 ? -15.243 5.544 4.927 1.00 98.00 92 ASP A CA 1
ATOM 738 C C . ASP A 1 92 ? -15.530 6.125 6.325 1.00 98.00 92 ASP A C 1
ATOM 740 O O . ASP A 1 92 ? -16.258 7.114 6.444 1.00 98.00 92 ASP A O 1
ATOM 744 N N . THR A 1 93 ? -14.994 5.520 7.389 1.00 98.31 93 THR A N 1
ATOM 745 C CA . THR A 1 93 ? -15.135 6.010 8.767 1.00 98.31 93 THR A CA 1
ATOM 746 C C . THR A 1 93 ? -14.221 7.203 9.044 1.00 98.31 93 THR A C 1
ATOM 748 O O . THR A 1 93 ? -14.689 8.170 9.645 1.00 98.31 93 THR A O 1
ATOM 751 N N . ILE A 1 94 ? -12.977 7.205 8.547 1.00 98.25 94 ILE A N 1
ATOM 752 C CA . ILE A 1 94 ? -12.055 8.353 8.638 1.00 98.25 94 ILE A CA 1
ATOM 753 C C . ILE A 1 94 ? -12.714 9.620 8.077 1.00 98.25 94 ILE A C 1
ATOM 755 O O . ILE A 1 94 ? -12.689 10.666 8.724 1.00 98.25 94 ILE A O 1
ATOM 759 N N . GLN A 1 95 ? -13.382 9.511 6.925 1.00 96.25 95 GLN A N 1
ATOM 760 C CA . GLN A 1 95 ? -14.056 10.640 6.273 1.00 96.25 95 GLN A CA 1
ATOM 761 C C . GLN A 1 95 ? -15.250 11.205 7.058 1.00 96.25 95 GLN A C 1
ATOM 763 O O . GLN A 1 95 ? -15.673 12.337 6.827 1.00 96.25 95 GLN A O 1
ATOM 768 N N . LYS A 1 96 ? -15.807 10.437 7.999 1.00 96.81 96 LYS A N 1
ATOM 769 C CA . LYS A 1 96 ? -16.950 10.851 8.831 1.00 96.81 96 LYS A CA 1
ATOM 770 C C . LYS A 1 96 ? -16.529 11.421 10.185 1.00 96.81 96 LYS A C 1
ATOM 772 O O . LYS A 1 96 ? -17.392 11.909 10.917 1.00 96.81 96 LYS A O 1
ATOM 777 N N . LEU A 1 97 ? -15.244 11.343 10.540 1.00 97.94 97 LEU A N 1
ATOM 778 C CA . LEU A 1 97 ? -14.746 11.872 11.806 1.00 97.94 97 LEU A CA 1
ATOM 779 C C . LEU A 1 97 ? -14.909 13.394 11.873 1.00 97.94 97 LEU A C 1
ATOM 781 O O . LEU A 1 97 ? -14.786 14.108 10.878 1.00 97.94 97 LEU A O 1
ATOM 785 N N . SER A 1 98 ? -15.137 13.906 13.084 1.00 97.88 98 SER A N 1
ATOM 786 C CA . SER A 1 98 ? -14.972 15.335 13.339 1.00 97.88 98 SER A CA 1
ATOM 787 C C . SER A 1 98 ? -13.494 15.716 13.240 1.00 97.88 98 SER A C 1
ATOM 789 O O . SER A 1 98 ? -12.613 14.900 13.508 1.00 97.88 98 SER A O 1
ATOM 791 N N . ASP A 1 99 ? -13.206 16.979 12.931 1.00 97.69 99 ASP A N 1
ATOM 792 C CA . ASP A 1 99 ? -11.820 17.461 12.871 1.00 97.69 99 ASP A CA 1
ATOM 793 C C . ASP A 1 99 ? -11.076 17.313 14.196 1.00 97.69 99 ASP A C 1
ATOM 795 O O . ASP A 1 99 ? -9.874 17.081 14.206 1.00 97.69 99 ASP A O 1
ATOM 799 N N . GLU A 1 100 ? -11.780 17.432 15.319 1.00 97.88 100 GLU A N 1
ATOM 800 C CA . GLU A 1 100 ? -11.203 17.201 16.643 1.00 97.88 100 GLU A CA 1
ATOM 801 C C . GLU A 1 100 ? -10.792 15.737 16.821 1.00 97.88 100 GLU A C 1
ATOM 803 O O . GLU A 1 100 ? -9.639 15.468 17.145 1.00 97.88 100 GLU A O 1
ATOM 808 N N . ARG A 1 101 ? -11.696 14.793 16.523 1.00 97.94 101 ARG A N 1
ATOM 809 C CA . ARG A 1 101 ? -11.417 13.359 16.669 1.00 97.94 101 ARG A CA 1
ATOM 810 C C . ARG A 1 101 ? -10.372 12.869 15.671 1.00 97.94 101 ARG A C 1
ATOM 812 O O . ARG A 1 101 ? -9.558 12.021 16.010 1.00 97.94 101 ARG A O 1
ATOM 819 N N . PHE A 1 102 ? -10.376 13.399 14.449 1.00 98.44 102 PHE A N 1
ATOM 820 C CA . PHE A 1 102 ? -9.359 13.068 13.456 1.00 98.44 102 PHE A CA 1
ATOM 821 C C . PHE A 1 102 ? -7.967 13.506 13.921 1.00 98.44 102 PHE A C 1
ATOM 823 O O . PHE A 1 102 ? -7.042 12.703 13.874 1.00 98.44 102 PHE A O 1
ATOM 830 N N . ARG A 1 103 ? -7.821 14.746 14.416 1.00 97.81 103 ARG A N 1
ATOM 831 C CA . ARG A 1 103 ? -6.538 15.221 14.957 1.00 97.81 103 ARG A CA 1
ATOM 832 C C . ARG A 1 103 ? -6.096 14.388 16.156 1.00 97.81 103 ARG A C 1
ATOM 834 O O . ARG A 1 103 ? -4.949 13.976 16.193 1.00 97.81 103 ARG A O 1
ATOM 841 N N . GLU A 1 104 ? -7.006 14.092 17.082 1.00 97.69 104 GLU A N 1
ATOM 842 C CA . GLU A 1 104 ? -6.709 13.247 18.247 1.00 97.69 104 GLU A CA 1
ATOM 843 C C . GLU A 1 104 ? -6.120 11.884 17.853 1.00 97.69 104 GLU A C 1
ATOM 845 O O . GLU A 1 104 ? -5.207 11.405 18.513 1.00 97.69 104 GLU A O 1
ATOM 850 N N . LEU A 1 105 ? -6.633 11.267 16.786 1.00 98.06 105 LEU A N 1
ATOM 851 C CA . LEU A 1 105 ? -6.209 9.934 16.355 1.00 98.06 105 LEU A CA 1
ATOM 852 C C . LEU A 1 105 ? -4.990 9.938 15.425 1.00 98.06 105 LEU A C 1
ATOM 854 O O . LEU A 1 105 ? -4.195 9.009 15.468 1.00 98.06 105 LEU A O 1
ATOM 858 N N . PHE A 1 106 ? -4.864 10.931 14.544 1.00 98.06 106 PHE A N 1
ATOM 859 C CA . PHE A 1 106 ? -3.955 10.854 13.394 1.00 98.06 106 PHE A CA 1
ATOM 860 C C . PHE A 1 106 ? -2.927 11.985 13.319 1.00 98.06 106 PHE A C 1
ATOM 862 O O . PHE A 1 106 ? -2.147 12.016 12.368 1.00 98.06 106 PHE A O 1
ATOM 869 N N . GLN A 1 107 ? -2.889 12.902 14.292 1.00 96.25 107 GLN A N 1
ATOM 870 C CA . GLN A 1 107 ? -1.877 13.961 14.313 1.00 96.25 107 GLN A CA 1
ATOM 871 C C . GLN A 1 107 ? -0.458 13.381 14.342 1.00 96.25 107 GLN A C 1
ATOM 873 O O . GLN A 1 107 ? 0.361 13.781 13.522 1.00 96.25 107 GLN A O 1
ATOM 878 N N . ASP A 1 108 ? -0.189 12.391 15.191 1.00 95.94 108 ASP A N 1
ATOM 879 C CA . ASP A 1 108 ? 1.147 11.794 15.293 1.00 95.94 108 ASP A CA 1
ATOM 880 C C . ASP A 1 108 ? 1.567 11.121 13.979 1.00 95.94 108 ASP A C 1
ATOM 882 O O . ASP A 1 108 ? 2.695 11.289 13.519 1.00 95.94 108 ASP A O 1
ATOM 886 N N . ALA A 1 109 ? 0.647 10.417 13.312 1.00 96.19 109 ALA A N 1
ATOM 887 C CA . ALA A 1 109 ? 0.909 9.828 11.999 1.00 96.19 109 ALA A CA 1
ATOM 888 C C . ALA A 1 109 ? 1.191 10.907 10.937 1.00 96.19 109 ALA A C 1
ATOM 890 O O . ALA A 1 109 ? 2.121 10.757 10.145 1.00 96.19 109 ALA A O 1
ATOM 891 N N . SER A 1 110 ? 0.440 12.015 10.960 1.00 94.50 110 SER A N 1
ATOM 892 C CA . SER A 1 110 ? 0.667 13.176 10.091 1.00 94.50 110 SER A CA 1
ATOM 893 C C . SER A 1 110 ? 2.034 13.819 10.335 1.00 94.50 110 SER A C 1
ATOM 895 O O . SER A 1 110 ? 2.697 14.235 9.387 1.00 94.50 110 SER A O 1
ATOM 897 N N . GLU A 1 111 ? 2.461 13.932 11.589 1.00 93.12 111 GLU A N 1
ATOM 898 C CA . GLU A 1 111 ? 3.771 14.477 11.950 1.00 93.12 111 GLU A CA 1
ATOM 899 C C . GLU A 1 111 ? 4.898 13.510 11.560 1.00 93.12 111 GLU A C 1
ATOM 901 O O . GLU A 1 111 ? 5.946 13.943 11.082 1.00 93.12 111 GLU A O 1
ATOM 906 N N . GLN A 1 112 ? 4.673 12.199 11.683 1.00 93.75 112 GLN A N 1
ATOM 907 C CA . GLN A 1 112 ? 5.662 11.180 11.345 1.00 93.75 112 GLN A CA 1
ATOM 908 C C . GLN A 1 112 ? 5.964 11.109 9.848 1.00 93.75 112 GLN A C 1
ATOM 910 O O . GLN A 1 112 ? 7.140 11.040 9.491 1.00 93.75 112 GLN A O 1
ATOM 915 N N . VAL A 1 113 ? 4.947 11.146 8.975 1.00 91.62 113 VAL A N 1
ATOM 916 C CA . VAL A 1 113 ? 5.174 11.103 7.514 1.00 91.62 113 VAL A CA 1
ATOM 917 C C . VAL A 1 113 ? 6.008 12.294 7.035 1.00 91.62 113 VAL A C 1
ATOM 919 O O . VAL A 1 113 ? 6.895 12.119 6.208 1.00 91.62 113 VAL A O 1
ATOM 922 N N . ASN A 1 114 ? 5.812 13.469 7.640 1.00 87.12 114 ASN A N 1
ATOM 923 C CA . ASN A 1 114 ? 6.581 14.681 7.343 1.00 87.12 114 ASN A CA 1
ATOM 924 C C . ASN A 1 114 ? 7.971 14.705 8.006 1.00 87.12 114 ASN A C 1
ATOM 926 O O . ASN A 1 114 ? 8.837 15.490 7.618 1.00 87.12 114 ASN A O 1
ATOM 930 N N . GLY A 1 115 ? 8.186 13.884 9.037 1.00 77.00 115 GLY A N 1
ATOM 931 C CA . GLY A 1 115 ? 9.383 13.903 9.880 1.00 77.00 115 GLY A CA 1
ATOM 932 C C . GLY A 1 115 ? 10.636 13.305 9.237 1.00 77.00 115 GLY A C 1
ATOM 933 O O . GLY A 1 115 ? 11.699 13.315 9.848 1.00 77.00 115 GLY A O 1
ATOM 934 N N . LYS A 1 116 ? 10.552 12.760 8.021 1.00 70.25 116 LYS A N 1
ATOM 935 C CA . LYS A 1 116 ? 11.715 12.266 7.279 1.00 70.25 116 LYS A CA 1
ATOM 936 C C . LYS A 1 116 ? 11.806 12.999 5.938 1.00 70.25 116 LYS A C 1
ATOM 938 O O . LYS A 1 116 ? 10.909 12.881 5.118 1.00 70.25 116 LYS A O 1
ATOM 943 N N . GLY A 1 117 ? 12.874 13.780 5.745 1.00 56.69 117 GLY A N 1
ATOM 944 C CA . GLY A 1 117 ? 13.173 14.498 4.493 1.00 56.69 117 GLY A CA 1
ATOM 945 C C . GLY A 1 117 ? 12.901 16.011 4.496 1.00 56.69 117 GLY A C 1
ATOM 946 O O . GLY A 1 117 ? 13.495 16.732 3.700 1.00 56.69 117 GLY A O 1
ATOM 947 N N . VAL A 1 118 ? 12.091 16.546 5.419 1.00 48.53 118 VAL A N 1
ATOM 948 C CA . VAL A 1 118 ? 11.765 17.986 5.443 1.00 48.53 118 VAL A CA 1
ATOM 949 C C . VAL A 1 118 ? 12.435 18.686 6.628 1.00 48.53 118 VAL A C 1
ATOM 951 O O . VAL A 1 118 ? 12.027 18.552 7.778 1.00 48.53 118 VAL A O 1
ATOM 954 N N . GLY A 1 119 ? 13.473 19.483 6.353 1.00 49.41 119 GLY A N 1
ATOM 955 C CA . GLY A 1 119 ? 13.936 20.561 7.242 1.00 49.41 119 GLY A CA 1
ATOM 956 C C . GLY A 1 119 ? 14.453 20.166 8.635 1.00 49.41 119 GLY A C 1
ATOM 957 O O . GLY A 1 119 ? 14.540 21.036 9.502 1.00 49.41 119 GLY A O 1
ATOM 958 N N . GLY A 1 120 ? 14.794 18.896 8.873 1.00 50.84 120 GLY A N 1
ATOM 959 C CA . GLY A 1 120 ? 15.284 18.425 10.174 1.00 50.84 120 GLY A CA 1
ATOM 960 C C . GLY A 1 120 ? 14.209 18.334 11.264 1.00 50.84 120 GLY A C 1
ATOM 961 O O . GLY A 1 120 ? 14.548 18.351 12.449 1.00 50.84 120 GLY A O 1
ATOM 962 N N . PHE A 1 121 ? 12.927 18.261 10.891 1.00 55.41 121 PHE A N 1
ATOM 963 C CA . PHE A 1 121 ? 11.868 17.879 11.824 1.00 55.41 121 PHE A CA 1
ATOM 964 C C . PHE A 1 121 ? 12.027 16.404 12.200 1.00 55.41 121 PHE A C 1
ATOM 966 O O . PHE A 1 121 ? 12.242 15.578 11.326 1.00 55.41 121 PHE A O 1
ATOM 973 N N . SER A 1 122 ? 11.935 16.068 13.487 1.00 71.88 122 SER A N 1
ATOM 974 C CA . SER A 1 122 ? 11.848 14.679 13.948 1.00 71.88 122 SER A CA 1
ATOM 975 C C . SER A 1 122 ? 10.381 14.314 14.150 1.00 71.88 122 SER A C 1
ATOM 977 O O . SER A 1 122 ? 9.672 15.048 14.843 1.00 71.88 122 SER A O 1
ATOM 979 N N . GLY A 1 123 ? 9.940 13.192 13.578 1.00 84.44 123 GLY A N 1
ATOM 980 C CA . GLY A 1 123 ? 8.626 12.623 13.882 1.00 84.44 123 GLY A CA 1
ATOM 981 C C . GLY A 1 123 ? 8.489 12.229 15.364 1.00 84.44 123 GLY A C 1
ATOM 982 O O . GLY A 1 123 ? 9.495 12.162 16.077 1.00 84.44 123 GLY A O 1
ATOM 983 N N . PRO A 1 124 ? 7.262 11.972 15.847 1.00 92.00 124 PRO A N 1
ATOM 984 C CA . PRO A 1 124 ? 7.009 11.574 17.235 1.00 92.00 124 PRO A CA 1
ATOM 985 C C . PRO A 1 124 ? 7.679 10.247 17.625 1.00 92.00 124 PRO A C 1
ATOM 987 O O . PRO A 1 124 ? 7.953 10.030 18.807 1.00 92.00 124 PRO A O 1
ATOM 990 N N . VAL A 1 125 ? 7.968 9.371 16.656 1.00 92.81 125 VAL A N 1
ATOM 991 C CA . VAL A 1 125 ? 8.715 8.127 16.864 1.00 92.81 125 VAL A CA 1
ATOM 992 C C . VAL A 1 125 ? 10.139 8.272 16.332 1.00 92.81 125 VAL A C 1
ATOM 994 O O . VAL A 1 125 ? 10.359 8.507 15.140 1.00 92.81 125 VAL A O 1
ATOM 997 N N . ASP A 1 126 ? 11.109 8.066 17.227 1.00 91.25 126 ASP A N 1
ATOM 998 C CA . ASP A 1 126 ? 12.531 8.034 16.887 1.00 91.25 126 ASP A CA 1
ATOM 999 C C . ASP A 1 126 ? 12.826 6.919 15.876 1.00 91.25 126 ASP A C 1
ATOM 1001 O O . ASP A 1 126 ? 12.454 5.755 16.067 1.00 91.25 126 ASP A O 1
ATOM 1005 N N . LEU A 1 127 ? 13.550 7.266 14.811 1.00 90.50 127 LEU A N 1
ATOM 1006 C CA . LEU A 1 127 ? 14.015 6.279 13.846 1.00 90.50 127 LEU A CA 1
ATOM 1007 C C . LEU A 1 127 ? 15.179 5.460 14.434 1.00 90.50 127 LEU A C 1
ATOM 1009 O O . LEU A 1 127 ? 16.066 6.021 15.087 1.00 90.50 127 LEU A O 1
ATOM 1013 N N . PRO A 1 128 ? 15.219 4.137 14.195 1.00 90.81 128 PRO A N 1
ATOM 1014 C CA . PRO A 1 128 ? 16.342 3.297 14.586 1.00 90.81 128 PRO A CA 1
ATOM 1015 C C . PRO A 1 128 ? 17.662 3.802 13.985 1.00 90.81 128 PRO A C 1
ATOM 1017 O O . PRO A 1 128 ? 17.659 4.259 12.844 1.00 90.81 128 PRO A O 1
ATOM 1020 N N . PRO A 1 129 ? 18.813 3.641 14.669 1.00 88.31 129 PRO A N 1
ATOM 1021 C CA . PRO A 1 129 ? 20.112 4.084 14.148 1.00 88.31 129 PRO A CA 1
ATOM 1022 C C . PRO A 1 129 ? 20.508 3.480 12.794 1.00 88.31 129 PRO A C 1
ATOM 1024 O O . PRO A 1 129 ? 21.309 4.075 12.080 1.00 88.31 129 PRO A O 1
ATOM 1027 N N . ALA A 1 130 ? 19.963 2.305 12.459 1.00 87.50 130 ALA A N 1
ATOM 1028 C CA . ALA A 1 130 ? 20.168 1.639 11.175 1.00 87.50 130 ALA A CA 1
ATOM 1029 C C . ALA A 1 130 ? 19.462 2.345 10.004 1.00 87.50 130 ALA A C 1
ATOM 1031 O O . ALA A 1 130 ? 19.787 2.077 8.857 1.00 87.50 130 ALA A O 1
ATOM 1032 N N . VAL A 1 131 ? 18.497 3.227 10.285 1.00 88.25 131 VAL A N 1
ATOM 1033 C CA . VAL A 1 131 ? 17.758 3.983 9.273 1.00 88.25 131 VAL A CA 1
ATOM 1034 C C . VAL A 1 131 ? 18.441 5.330 9.075 1.00 88.25 131 VAL A C 1
ATOM 1036 O O . VAL A 1 131 ? 18.227 6.276 9.835 1.00 88.25 131 VAL A O 1
ATOM 1039 N N . GLY A 1 132 ? 19.258 5.421 8.034 1.00 83.88 132 GLY A N 1
ATOM 1040 C CA . GLY A 1 132 ? 19.827 6.667 7.552 1.00 83.88 132 GLY A CA 1
ATOM 1041 C C . GLY A 1 132 ? 18.787 7.608 6.940 1.00 83.88 132 GLY A C 1
ATOM 1042 O O . GLY A 1 132 ? 17.612 7.272 6.738 1.00 83.88 132 GLY A O 1
ATOM 1043 N N . GLU A 1 133 ? 19.257 8.813 6.619 1.00 77.31 133 GLU A N 1
ATOM 1044 C CA . GLU A 1 133 ? 18.449 9.905 6.061 1.00 77.31 133 GLU A CA 1
ATOM 1045 C C . GLU A 1 133 ? 17.702 9.482 4.789 1.00 77.31 133 GLU A C 1
ATOM 1047 O O . GLU A 1 133 ? 16.498 9.706 4.693 1.00 77.31 133 GLU A O 1
ATOM 1052 N N . ASN A 1 134 ? 18.380 8.754 3.896 1.00 76.62 134 ASN A N 1
ATOM 1053 C CA . ASN A 1 134 ? 17.839 8.316 2.604 1.00 76.62 134 ASN A CA 1
ATOM 1054 C C . ASN A 1 134 ? 17.378 6.849 2.593 1.00 76.62 134 ASN A C 1
ATOM 1056 O O . ASN A 1 134 ? 16.964 6.339 1.557 1.00 76.62 134 ASN A O 1
ATOM 1060 N N . ASP A 1 135 ? 17.457 6.145 3.726 1.00 86.62 135 ASP A N 1
ATOM 1061 C CA . ASP A 1 135 ? 17.111 4.722 3.758 1.00 86.62 135 ASP A CA 1
ATOM 1062 C C . ASP A 1 135 ? 15.599 4.501 3.703 1.00 86.62 135 ASP A C 1
ATOM 1064 O O . ASP A 1 135 ? 14.795 5.336 4.112 1.00 86.62 135 ASP A O 1
ATOM 1068 N N . TRP A 1 136 ? 15.167 3.334 3.250 1.00 89.12 136 TRP A N 1
ATOM 1069 C CA . TRP A 1 136 ? 13.744 3.014 3.253 1.00 89.12 136 TRP A CA 1
ATOM 1070 C C . TRP A 1 136 ? 13.220 2.752 4.677 1.00 89.12 136 TRP A C 1
ATOM 1072 O O . TRP A 1 136 ? 13.835 2.028 5.465 1.00 89.12 136 TRP A O 1
ATOM 1082 N N . VAL A 1 137 ? 12.049 3.309 4.995 1.00 93.44 137 VAL A N 1
ATOM 1083 C CA . VAL A 1 137 ? 11.284 3.016 6.214 1.00 93.44 137 VAL A CA 1
ATOM 1084 C C . VAL A 1 137 ? 9.790 3.087 5.914 1.00 93.44 137 VAL A C 1
ATOM 1086 O O . VAL A 1 137 ? 9.342 3.943 5.155 1.00 93.44 137 VAL A O 1
ATOM 1089 N N . LEU A 1 138 ? 9.026 2.192 6.529 1.00 95.75 138 LEU A N 1
ATOM 1090 C CA . LEU A 1 138 ? 7.572 2.154 6.475 1.00 95.75 138 LEU A CA 1
ATOM 1091 C C . LEU A 1 138 ? 6.997 2.409 7.866 1.00 95.75 138 LEU A C 1
ATOM 1093 O O . LEU A 1 138 ? 7.396 1.758 8.836 1.00 95.75 138 LEU A O 1
ATOM 1097 N N . PHE A 1 139 ? 6.030 3.315 7.935 1.00 97.25 139 PHE A N 1
ATOM 1098 C CA . PHE A 1 139 ? 5.248 3.616 9.125 1.00 97.25 139 PHE A CA 1
ATOM 1099 C C . PHE A 1 139 ? 3.926 2.852 9.056 1.00 97.25 139 PHE A C 1
ATOM 1101 O O . PHE A 1 139 ? 3.186 2.954 8.078 1.00 97.25 139 PHE A O 1
ATOM 1108 N N . MET A 1 140 ? 3.623 2.062 10.081 1.00 98.25 140 MET A N 1
ATOM 1109 C CA . MET A 1 140 ? 2.405 1.256 10.130 1.00 98.25 140 MET A CA 1
ATOM 1110 C C . MET A 1 140 ? 1.534 1.693 11.301 1.00 98.25 140 MET A C 1
ATOM 1112 O O . MET A 1 140 ? 2.029 1.819 12.417 1.00 98.25 140 MET A O 1
ATOM 1116 N N . VAL A 1 141 ? 0.243 1.898 11.048 1.00 98.50 141 VAL A N 1
ATOM 1117 C CA . VAL A 1 141 ? -0.741 2.249 12.083 1.00 98.50 141 VAL A CA 1
ATOM 1118 C C . VAL A 1 141 ? -1.913 1.288 11.979 1.00 98.50 141 VAL A C 1
ATOM 1120 O O . VAL A 1 141 ? -2.552 1.203 10.927 1.00 98.50 141 VAL A O 1
ATOM 1123 N N . ASP A 1 142 ? -2.189 0.569 13.059 1.00 98.56 142 ASP A N 1
ATOM 1124 C CA . ASP A 1 142 ? -3.330 -0.332 13.157 1.00 98.56 142 ASP A CA 1
ATOM 1125 C C . ASP A 1 142 ? -4.578 0.434 13.570 1.00 98.56 142 ASP A C 1
ATOM 1127 O O . ASP A 1 142 ? -4.543 1.255 14.483 1.00 98.56 142 ASP A O 1
ATOM 1131 N N . VAL A 1 143 ? -5.690 0.179 12.882 1.00 98.50 143 VAL A N 1
ATOM 1132 C CA . VAL A 1 143 ? -6.970 0.853 13.112 1.00 98.50 143 VAL A CA 1
ATOM 1133 C C . VAL A 1 143 ? -8.016 -0.169 13.532 1.00 98.50 143 VAL A C 1
ATOM 1135 O O . VAL A 1 143 ? -8.249 -1.160 12.836 1.00 98.50 143 VAL A O 1
ATOM 1138 N N . TYR A 1 144 ? -8.678 0.107 14.654 1.00 98.25 144 TYR A N 1
ATOM 1139 C CA . TYR A 1 144 ? -9.694 -0.752 15.252 1.00 98.25 144 TYR A CA 1
ATOM 1140 C C . TYR A 1 144 ? -11.060 -0.070 15.214 1.00 98.25 144 TYR A C 1
ATOM 1142 O O . TYR A 1 144 ? -11.226 1.041 15.727 1.00 98.25 144 TYR A O 1
ATOM 1150 N N . LEU A 1 145 ? -12.052 -0.736 14.625 1.00 97.69 145 LEU A N 1
ATOM 1151 C CA . LEU A 1 145 ? -13.441 -0.286 14.615 1.00 97.69 145 LEU A CA 1
ATOM 1152 C C . LEU A 1 145 ? -14.230 -0.956 15.745 1.00 97.69 145 LEU A C 1
ATOM 1154 O O . LEU A 1 145 ? -13.994 -2.115 16.064 1.00 97.69 145 LEU A O 1
ATOM 1158 N N . ASN A 1 146 ? -15.193 -0.267 16.349 1.00 96.69 146 ASN A N 1
ATOM 1159 C CA . ASN A 1 146 ? -16.150 -0.895 17.266 1.00 96.69 146 ASN A CA 1
ATOM 1160 C C . ASN A 1 146 ? -17.311 -1.567 16.497 1.00 96.69 146 ASN A C 1
ATOM 1162 O O . ASN A 1 146 ? -17.399 -1.486 15.270 1.00 96.69 146 ASN A O 1
ATOM 1166 N N . ASP A 1 147 ? -18.237 -2.198 17.225 1.00 94.19 147 ASP A N 1
ATOM 1167 C CA . ASP A 1 147 ? -19.423 -2.858 16.649 1.00 94.19 147 ASP A CA 1
ATOM 1168 C C . ASP A 1 147 ? -20.343 -1.896 15.861 1.00 94.19 147 ASP A C 1
ATOM 1170 O O . ASP A 1 147 ? -21.081 -2.328 14.974 1.00 94.19 147 ASP A O 1
ATOM 1174 N N . ASP A 1 148 ? -20.278 -0.591 16.149 1.00 94.62 148 ASP A N 1
ATOM 1175 C CA . ASP A 1 148 ? -21.022 0.472 15.459 1.00 94.62 148 ASP A CA 1
ATOM 1176 C C . ASP A 1 148 ? -20.252 1.050 14.249 1.00 94.62 148 ASP A C 1
ATOM 1178 O O . ASP A 1 148 ? -20.702 2.005 13.611 1.00 94.62 148 ASP A O 1
ATOM 1182 N N . THR A 1 149 ? -19.119 0.444 13.870 1.00 93.19 149 THR A N 1
ATOM 1183 C CA . THR A 1 149 ? -18.237 0.839 12.751 1.00 93.19 149 THR A CA 1
ATOM 1184 C C . THR A 1 149 ? -17.517 2.183 12.935 1.00 93.19 149 THR A C 1
ATOM 1186 O O . THR A 1 149 ? -17.026 2.776 11.970 1.00 93.19 149 THR A O 1
ATOM 1189 N N . GLU A 1 150 ? -17.421 2.667 14.171 1.00 96.88 150 GLU A N 1
ATOM 1190 C CA . GLU A 1 150 ? -16.661 3.865 14.537 1.00 96.88 150 GLU A CA 1
ATOM 1191 C C . GLU A 1 150 ? -15.225 3.496 14.931 1.00 96.88 150 GLU A C 1
ATOM 1193 O O . GLU A 1 150 ? -14.991 2.406 15.445 1.00 96.88 150 GLU A O 1
ATOM 1198 N N . ILE A 1 151 ? -14.257 4.402 14.736 1.00 98.12 151 ILE A N 1
ATOM 1199 C CA . ILE A 1 151 ? -12.869 4.155 15.163 1.00 98.12 151 ILE A CA 1
ATOM 1200 C C . ILE A 1 151 ? -12.780 4.210 16.691 1.00 98.12 151 ILE A C 1
ATOM 1202 O O . ILE A 1 151 ? -12.862 5.280 17.308 1.00 98.12 151 ILE A O 1
ATOM 1206 N N . GLU A 1 152 ? -12.583 3.034 17.280 1.00 97.94 152 GLU A N 1
ATOM 1207 C CA . GLU A 1 152 ? -12.416 2.822 18.713 1.00 97.94 152 GLU A CA 1
ATOM 1208 C C . GLU A 1 152 ? -11.033 3.298 19.161 1.00 97.94 152 GLU A C 1
ATOM 1210 O O . GLU A 1 152 ? -10.921 4.122 20.072 1.00 97.94 152 GLU A O 1
ATOM 1215 N N . ALA A 1 153 ? -9.992 2.826 18.472 1.00 98.06 153 ALA A N 1
ATOM 1216 C CA . ALA A 1 153 ? -8.605 3.161 18.757 1.00 98.06 153 ALA A CA 1
ATOM 1217 C C . ALA A 1 153 ? -7.712 2.994 17.519 1.00 98.06 153 ALA A C 1
ATOM 1219 O O . ALA A 1 153 ? -8.083 2.336 16.542 1.00 98.06 153 ALA A O 1
ATOM 1220 N N . VAL A 1 154 ? -6.517 3.571 17.608 1.00 98.50 154 VAL A N 1
ATOM 1221 C CA . VAL A 1 154 ? -5.392 3.302 16.711 1.00 98.50 154 VAL A CA 1
ATOM 1222 C C . VAL A 1 154 ? -4.177 2.895 17.544 1.00 98.50 154 VAL A C 1
ATOM 1224 O O . VAL A 1 154 ? -4.102 3.269 18.716 1.00 98.50 154 VAL A O 1
ATOM 1227 N N . SER A 1 155 ? -3.264 2.112 16.976 1.00 98.50 155 SER A N 1
ATOM 1228 C CA . SER A 1 155 ? -1.974 1.820 17.612 1.00 98.50 155 SER A CA 1
ATOM 1229 C C . SER A 1 155 ? -1.045 3.035 17.601 1.00 98.50 155 SER A C 1
ATOM 1231 O O . SER A 1 155 ? -1.225 3.961 16.804 1.00 98.50 155 SER A O 1
ATOM 1233 N N . ASP A 1 156 ? 0.019 2.975 18.402 1.00 98.06 156 ASP A N 1
ATOM 1234 C CA . ASP A 1 156 ? 1.209 3.778 18.135 1.00 98.06 156 ASP A CA 1
ATOM 1235 C C . ASP A 1 156 ? 1.794 3.398 16.764 1.00 98.06 156 ASP A C 1
ATOM 1237 O O . ASP A 1 156 ? 1.574 2.302 16.233 1.00 98.06 156 ASP A O 1
ATOM 1241 N N . ILE A 1 157 ? 2.598 4.291 16.191 1.00 98.25 157 ILE A N 1
ATOM 1242 C CA . ILE A 1 157 ? 3.207 4.069 14.879 1.00 98.25 157 ILE A CA 1
ATOM 1243 C C . ILE A 1 157 ? 4.275 2.986 14.990 1.00 98.25 157 ILE A C 1
ATOM 1245 O O . ILE A 1 157 ? 5.302 3.176 15.635 1.00 98.25 157 ILE A O 1
ATOM 1249 N N . HIS A 1 158 ? 4.066 1.853 14.337 1.00 97.94 158 HIS A N 1
ATOM 1250 C CA . HIS A 1 158 ? 5.057 0.793 14.201 1.00 97.94 158 HIS A CA 1
ATOM 1251 C C . HIS A 1 158 ? 5.991 1.079 13.023 1.00 97.94 158 HIS A C 1
ATOM 1253 O O . HIS A 1 158 ? 5.618 1.765 12.071 1.00 97.94 158 HIS A O 1
ATOM 1259 N N . LEU A 1 159 ? 7.198 0.518 13.055 1.00 97.19 159 LEU A N 1
ATOM 1260 C CA . LEU A 1 159 ? 8.198 0.726 12.007 1.00 97.19 159 LEU A CA 1
ATOM 1261 C C . LEU A 1 159 ? 8.538 -0.587 11.314 1.00 97.19 159 LEU A C 1
ATOM 1263 O O . LEU A 1 159 ? 8.672 -1.627 11.960 1.00 97.19 159 LEU A O 1
ATOM 1267 N N . ARG A 1 160 ? 8.766 -0.530 10.006 1.00 96.50 160 ARG A N 1
ATOM 1268 C CA . ARG A 1 160 ? 9.423 -1.596 9.247 1.00 96.50 160 ARG A CA 1
ATOM 1269 C C . ARG A 1 160 ? 10.551 -0.996 8.420 1.00 96.50 160 ARG A C 1
ATOM 1271 O O . ARG A 1 160 ? 10.367 0.028 7.775 1.00 96.50 160 ARG A O 1
ATOM 1278 N N . TYR A 1 161 ? 11.725 -1.607 8.494 1.00 95.19 161 TYR A N 1
ATOM 1279 C CA . TYR A 1 161 ? 12.967 -1.064 7.943 1.00 95.19 161 TYR A CA 1
ATOM 1280 C C . TYR A 1 161 ? 13.981 -2.189 7.710 1.00 95.19 161 TYR A C 1
ATOM 1282 O O . TYR A 1 161 ? 13.729 -3.339 8.080 1.00 95.19 161 TYR A O 1
ATOM 1290 N N . ARG A 1 162 ? 15.113 -1.864 7.078 1.00 93.50 162 ARG A N 1
ATOM 1291 C CA . ARG A 1 162 ? 16.264 -2.769 6.975 1.00 93.50 162 ARG A CA 1
ATOM 1292 C C . ARG A 1 162 ? 17.243 -2.489 8.107 1.00 93.50 162 ARG A C 1
ATOM 1294 O O . ARG A 1 162 ? 17.574 -1.331 8.337 1.00 93.50 162 ARG A O 1
ATOM 1301 N N . ASP A 1 163 ? 17.654 -3.522 8.830 1.00 92.44 163 ASP A N 1
ATOM 1302 C CA . ASP A 1 163 ? 18.650 -3.384 9.893 1.00 92.44 163 ASP A CA 1
ATOM 1303 C C . ASP A 1 163 ? 20.079 -3.210 9.340 1.00 92.44 163 ASP A C 1
ATOM 1305 O O . ASP A 1 163 ? 20.289 -3.083 8.134 1.00 92.44 163 ASP A O 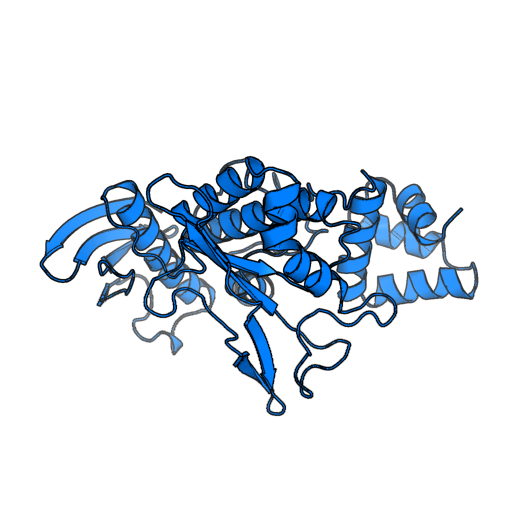1
ATOM 1309 N N . GLU A 1 164 ? 21.073 -3.180 10.233 1.00 90.88 164 GLU A N 1
ATOM 1310 C CA . GLU A 1 164 ? 22.489 -2.992 9.876 1.00 90.88 164 GLU A CA 1
ATOM 1311 C C . GLU A 1 164 ? 23.035 -4.092 8.942 1.00 90.88 164 GLU A C 1
ATOM 1313 O O . GLU A 1 164 ? 24.018 -3.857 8.237 1.00 90.88 164 GLU A O 1
ATOM 1318 N N . ASP A 1 165 ? 22.395 -5.267 8.910 1.00 92.06 165 ASP A N 1
ATOM 1319 C CA . ASP A 1 165 ? 22.746 -6.386 8.032 1.00 92.06 165 ASP A CA 1
ATOM 1320 C C . ASP A 1 165 ? 21.961 -6.350 6.700 1.00 92.06 165 ASP A C 1
ATOM 1322 O O . ASP A 1 165 ? 22.196 -7.169 5.808 1.00 92.06 165 ASP A O 1
ATOM 1326 N N . GLY A 1 166 ? 21.055 -5.379 6.529 1.00 89.75 166 GLY A N 1
ATOM 1327 C CA . GLY A 1 166 ? 20.184 -5.234 5.361 1.00 89.75 166 GLY A CA 1
ATOM 1328 C C . GLY A 1 166 ? 18.913 -6.092 5.417 1.00 89.75 166 GLY A C 1
ATOM 1329 O O . GLY A 1 166 ? 18.132 -6.102 4.451 1.00 89.75 166 GLY A O 1
ATOM 1330 N N . GLU A 1 167 ? 18.682 -6.789 6.532 1.00 93.88 167 GLU A N 1
ATOM 1331 C CA . GLU A 1 167 ? 17.552 -7.693 6.723 1.00 93.88 167 GLU A CA 1
ATOM 1332 C C . GLU A 1 167 ? 16.287 -6.920 7.096 1.00 93.88 167 GLU A C 1
ATOM 1334 O O . GLU A 1 167 ? 16.308 -5.943 7.847 1.00 93.88 167 GLU A O 1
ATOM 1339 N N . LEU A 1 168 ? 15.147 -7.351 6.551 1.00 93.81 168 LEU A N 1
ATOM 1340 C CA . LEU A 1 168 ? 13.867 -6.701 6.818 1.00 93.81 168 LEU A CA 1
ATOM 1341 C C . LEU A 1 168 ? 13.402 -7.028 8.242 1.00 93.81 168 LEU A C 1
ATOM 1343 O O . LEU A 1 168 ? 13.110 -8.181 8.559 1.00 93.81 168 LEU A O 1
ATOM 1347 N N . THR A 1 169 ? 13.250 -6.003 9.074 1.00 95.62 169 THR A N 1
ATOM 1348 C CA . THR A 1 169 ? 12.797 -6.135 10.460 1.00 95.62 169 THR A CA 1
ATOM 1349 C C . THR A 1 169 ? 11.614 -5.217 10.758 1.00 95.62 169 THR A C 1
ATOM 1351 O O . THR A 1 169 ? 11.246 -4.349 9.964 1.00 95.62 169 THR A O 1
ATOM 1354 N N . SER A 1 170 ? 10.943 -5.440 11.885 1.00 96.06 170 SER A N 1
ATOM 1355 C CA . SER A 1 170 ? 9.822 -4.613 12.336 1.00 96.06 170 SER A CA 1
ATOM 1356 C C . SER A 1 170 ? 9.941 -4.299 13.823 1.00 96.06 170 SER A C 1
ATOM 1358 O O . SER A 1 170 ? 10.244 -5.174 14.632 1.00 96.06 170 SER A O 1
ATOM 1360 N N . GLN A 1 171 ? 9.668 -3.047 14.173 1.00 96.31 171 GLN A N 1
ATOM 1361 C CA . GLN A 1 171 ? 9.529 -2.570 15.540 1.00 96.31 171 GLN A CA 1
ATOM 1362 C C . GLN A 1 171 ? 8.048 -2.313 15.815 1.00 96.31 171 GLN A C 1
ATOM 1364 O O . GLN A 1 171 ? 7.454 -1.395 15.250 1.00 96.31 171 GLN A O 1
ATOM 1369 N N . TRP A 1 172 ? 7.473 -3.129 16.695 1.00 96.88 172 TRP A N 1
ATOM 1370 C CA . TRP A 1 172 ? 6.100 -2.984 17.173 1.00 96.88 172 TRP A CA 1
ATOM 1371 C C . TRP A 1 172 ? 6.101 -2.117 18.437 1.00 96.88 172 TRP A C 1
ATOM 1373 O O . TRP A 1 172 ? 6.744 -2.468 19.427 1.00 96.88 172 TRP A O 1
ATOM 1383 N N . ASN A 1 173 ? 5.428 -0.972 18.358 1.00 96.88 173 ASN A N 1
ATOM 1384 C CA . ASN A 1 173 ? 5.193 -0.041 19.468 1.00 96.88 173 ASN A CA 1
ATOM 1385 C C . ASN A 1 173 ? 3.847 -0.359 20.154 1.00 96.88 173 ASN A C 1
ATOM 1387 O O . ASN A 1 173 ? 3.310 -1.442 19.924 1.00 96.88 173 ASN A O 1
ATOM 1391 N N . ASP A 1 174 ? 3.343 0.514 21.035 1.00 97.50 174 ASP A N 1
ATOM 1392 C CA . ASP A 1 174 ? 2.142 0.212 21.824 1.00 97.50 174 ASP A CA 1
ATOM 1393 C C . ASP A 1 174 ? 0.932 -0.074 20.925 1.00 97.50 174 ASP A C 1
ATOM 1395 O O . ASP A 1 174 ? 0.669 0.625 19.944 1.00 97.50 174 ASP A O 1
ATOM 1399 N N . ASP A 1 175 ? 0.206 -1.132 21.263 1.00 97.19 175 ASP A N 1
ATOM 1400 C CA . ASP A 1 175 ? -1.037 -1.514 20.610 1.00 97.19 175 ASP A CA 1
ATOM 1401 C C . ASP A 1 175 ? -2.117 -1.568 21.696 1.00 97.19 175 ASP A C 1
ATOM 1403 O O . ASP A 1 175 ? -1.964 -2.328 22.660 1.00 97.19 175 ASP A O 1
ATOM 1407 N N . PRO A 1 176 ? -3.207 -0.785 21.582 1.00 97.19 176 PRO A N 1
ATOM 1408 C CA . PRO A 1 176 ? -4.275 -0.790 22.574 1.00 97.19 176 PRO A CA 1
ATOM 1409 C C . PRO A 1 176 ? -4.967 -2.156 22.699 1.00 97.19 176 PRO A C 1
ATOM 1411 O O . PRO A 1 176 ? -5.543 -2.448 23.753 1.00 97.19 176 PRO A O 1
ATOM 1414 N N . PHE A 1 177 ? -4.919 -2.996 21.658 1.00 96.69 177 PHE A N 1
ATOM 1415 C CA . PHE A 1 177 ? -5.607 -4.283 21.599 1.00 96.69 177 PHE A CA 1
ATOM 1416 C C . PHE A 1 177 ? -4.727 -5.404 21.007 1.00 96.69 177 PHE A C 1
ATOM 1418 O O . PHE A 1 177 ? -5.100 -6.005 20.002 1.00 96.69 177 PHE A O 1
ATOM 1425 N N . PRO A 1 178 ? -3.629 -5.808 21.674 1.00 92.56 178 PRO A N 1
ATOM 1426 C CA . PRO A 1 178 ? -2.634 -6.728 21.104 1.00 92.56 178 PRO A CA 1
ATOM 1427 C C . PRO A 1 178 ? -3.167 -8.147 20.829 1.00 92.56 178 PRO A C 1
ATOM 1429 O O . PRO A 1 178 ? -2.588 -8.897 20.046 1.00 92.56 178 PRO A O 1
ATOM 1432 N N . ASP A 1 179 ? -4.269 -8.532 21.481 1.00 93.75 179 ASP A N 1
ATOM 1433 C CA . ASP A 1 179 ? -4.933 -9.829 21.298 1.00 93.75 179 ASP A CA 1
ATOM 1434 C C . ASP A 1 179 ? -6.083 -9.773 20.270 1.00 93.75 179 ASP A C 1
ATOM 1436 O O . ASP A 1 179 ? -6.757 -10.780 20.027 1.00 93.75 179 ASP A O 1
ATOM 1440 N N . ARG A 1 180 ? -6.352 -8.600 19.680 1.00 93.19 180 ARG A N 1
ATOM 1441 C CA . ARG A 1 180 ? -7.402 -8.379 18.684 1.00 93.19 180 ARG A CA 1
ATOM 1442 C C . ARG A 1 180 ? -6.760 -8.083 17.336 1.00 93.19 180 ARG A C 1
ATOM 1444 O O . ARG A 1 180 ? -5.813 -7.323 17.230 1.00 93.19 180 ARG A O 1
ATOM 1451 N N . LYS A 1 181 ? -7.322 -8.649 16.274 1.00 92.56 181 LYS A N 1
ATOM 1452 C CA . LYS A 1 181 ? -6.918 -8.305 14.912 1.00 92.56 181 LYS A CA 1
ATOM 1453 C C . LYS A 1 181 ? -7.481 -6.921 14.536 1.00 92.56 181 LYS A C 1
ATOM 1455 O O . LYS A 1 181 ? -8.697 -6.751 14.663 1.00 92.56 181 LYS A O 1
ATOM 1460 N N . PRO A 1 182 ? -6.661 -5.970 14.060 1.00 96.38 182 PRO A N 1
ATOM 1461 C CA . PRO A 1 182 ? -7.152 -4.685 13.564 1.00 96.38 182 PRO A CA 1
ATOM 1462 C C . PRO A 1 182 ? -7.977 -4.840 12.286 1.00 96.38 182 PRO A C 1
ATOM 1464 O O . PRO A 1 182 ? -7.796 -5.784 11.509 1.00 96.38 182 PRO A O 1
ATOM 1467 N N . ASP A 1 183 ? -8.880 -3.888 12.059 1.00 96.38 183 ASP A N 1
ATOM 1468 C CA . ASP A 1 183 ? -9.723 -3.847 10.865 1.00 96.38 183 ASP A CA 1
ATOM 1469 C C . ASP A 1 183 ? -8.903 -3.496 9.622 1.00 96.38 183 ASP A C 1
ATOM 1471 O O . ASP A 1 183 ? -9.112 -4.083 8.559 1.00 96.38 183 ASP A O 1
ATOM 1475 N N . ALA A 1 184 ? -7.941 -2.581 9.758 1.00 97.19 184 ALA A N 1
ATOM 1476 C CA . ALA A 1 184 ? -6.985 -2.237 8.712 1.00 97.19 184 ALA A CA 1
ATOM 1477 C C . ALA A 1 184 ? -5.638 -1.813 9.307 1.00 97.19 184 ALA A C 1
ATOM 1479 O O . ALA A 1 184 ? -5.577 -1.318 10.431 1.00 97.19 184 ALA A O 1
ATOM 1480 N N . ARG A 1 185 ? -4.577 -1.942 8.505 1.00 98.19 185 ARG A N 1
ATOM 1481 C CA . ARG A 1 185 ? -3.258 -1.356 8.769 1.00 98.19 185 ARG A CA 1
ATOM 1482 C C . ARG A 1 185 ? -2.932 -0.339 7.689 1.00 98.19 185 ARG A C 1
ATOM 1484 O O . ARG A 1 185 ? -2.865 -0.697 6.509 1.00 98.19 185 ARG A O 1
ATOM 1491 N N . LEU A 1 186 ? -2.732 0.908 8.099 1.00 98.19 186 LEU A N 1
ATOM 1492 C CA . LEU A 1 186 ? -2.188 1.958 7.241 1.00 98.19 186 LEU A CA 1
ATOM 1493 C C . LEU A 1 186 ? -0.713 1.640 6.969 1.00 98.19 186 LEU A C 1
ATOM 1495 O O . LEU A 1 186 ? -0.007 1.243 7.896 1.00 98.19 186 LEU A O 1
ATOM 1499 N N . GLN A 1 187 ? -0.251 1.790 5.727 1.00 97.88 187 GLN A N 1
ATOM 1500 C CA . GLN A 1 187 ? 1.144 1.558 5.330 1.00 97.88 187 GLN A CA 1
ATOM 1501 C C . GLN A 1 187 ? 1.758 2.828 4.744 1.00 97.88 187 GLN A C 1
ATOM 1503 O O . GLN A 1 187 ? 1.957 2.955 3.541 1.00 97.88 187 GLN A O 1
ATOM 1508 N N . LEU A 1 188 ? 2.078 3.768 5.622 1.00 96.00 188 LEU A N 1
ATOM 1509 C CA . LEU A 1 188 ? 2.507 5.105 5.248 1.00 96.00 188 LEU A CA 1
ATOM 1510 C C . LEU A 1 188 ? 4.014 5.142 4.979 1.00 96.00 188 LEU A C 1
ATOM 1512 O O . LEU A 1 188 ? 4.809 4.520 5.687 1.00 96.00 188 LEU A O 1
ATOM 1516 N N . VAL A 1 189 ? 4.406 5.919 3.979 1.00 90.38 189 VAL A N 1
ATOM 1517 C CA . VAL A 1 189 ? 5.806 6.249 3.691 1.00 90.38 189 VAL A CA 1
ATOM 1518 C C . VAL A 1 189 ? 6.078 7.704 4.072 1.00 90.38 189 VAL A C 1
ATOM 1520 O O . VAL A 1 189 ? 5.125 8.472 4.233 1.00 90.38 189 VAL A O 1
ATOM 1523 N N . PRO A 1 190 ? 7.350 8.096 4.252 1.00 88.94 190 PRO A N 1
ATOM 1524 C CA . PRO A 1 190 ? 7.718 9.505 4.288 1.00 88.94 190 PRO A CA 1
ATOM 1525 C C . PRO A 1 190 ? 7.122 10.261 3.100 1.00 88.94 190 PRO A C 1
ATOM 1527 O O . PRO A 1 190 ? 7.267 9.819 1.961 1.00 88.94 190 PRO A O 1
ATOM 1530 N N . ASP A 1 191 ? 6.437 11.367 3.373 1.00 87.00 191 ASP A N 1
ATOM 1531 C CA . ASP A 1 191 ? 5.807 12.204 2.352 1.00 87.00 191 ASP A CA 1
ATOM 1532 C C . ASP A 1 191 ? 5.566 13.621 2.904 1.00 87.00 191 ASP A C 1
ATOM 1534 O O . ASP A 1 191 ? 5.449 13.822 4.118 1.00 87.00 191 ASP A O 1
ATOM 1538 N N . LEU A 1 192 ? 5.475 14.614 2.019 1.00 82.62 192 LEU A N 1
ATOM 1539 C CA . LEU A 1 192 ? 5.202 16.001 2.390 1.00 82.62 192 LEU A CA 1
ATOM 1540 C C . LEU A 1 192 ? 3.693 16.249 2.411 1.00 82.62 192 LEU A C 1
ATOM 1542 O O . LEU A 1 192 ? 3.065 16.468 1.378 1.00 82.62 192 LEU A O 1
ATOM 1546 N N . VAL A 1 193 ? 3.107 16.295 3.605 1.00 87.25 193 VAL A N 1
ATOM 1547 C CA . VAL A 1 193 ? 1.682 16.585 3.795 1.00 87.25 193 VAL A CA 1
ATOM 1548 C C . VAL A 1 193 ? 1.517 17.902 4.565 1.00 87.25 193 VAL A C 1
ATOM 1550 O O . VAL A 1 193 ? 1.833 17.940 5.756 1.00 87.25 193 VAL A O 1
ATOM 1553 N N . PRO A 1 194 ? 1.012 18.987 3.936 1.00 83.94 194 PRO A N 1
ATOM 1554 C CA . PRO A 1 194 ? 1.114 20.350 4.477 1.00 83.94 194 PRO A CA 1
ATOM 1555 C C . PRO A 1 194 ? 0.425 20.604 5.822 1.00 83.94 194 PRO A C 1
ATOM 1557 O O . PRO A 1 194 ? 0.798 21.533 6.542 1.00 83.94 194 PRO A O 1
ATOM 1560 N N . SER A 1 195 ? -0.617 19.840 6.148 1.00 88.62 195 SER A N 1
ATOM 1561 C CA . SER A 1 195 ? -1.324 19.949 7.421 1.00 88.62 195 SER A CA 1
ATOM 1562 C C . SER A 1 195 ? -2.048 18.656 7.774 1.00 88.62 195 SER A C 1
ATOM 1564 O O . SER A 1 195 ? -2.267 17.795 6.925 1.00 88.62 195 SER A O 1
ATOM 1566 N N . VAL A 1 196 ? -2.485 18.546 9.029 1.00 90.88 196 VAL A N 1
ATOM 1567 C CA . VAL A 1 196 ? -3.317 17.424 9.481 1.00 90.88 196 VAL A CA 1
ATOM 1568 C C . VAL A 1 196 ? -4.679 17.390 8.771 1.00 90.88 196 VAL A C 1
ATOM 1570 O O . VAL A 1 196 ? -5.260 16.328 8.595 1.00 90.88 196 VAL A O 1
ATOM 1573 N N . GLU A 1 197 ? -5.204 18.532 8.323 1.00 90.19 197 GLU A N 1
ATOM 1574 C CA . GLU A 1 197 ? -6.422 18.571 7.508 1.00 90.19 197 GLU A CA 1
ATOM 1575 C C . GLU A 1 197 ? -6.189 17.954 6.124 1.00 90.19 197 GLU A C 1
ATOM 1577 O O . GLU A 1 197 ? -6.969 17.097 5.715 1.00 90.19 197 GLU A O 1
ATOM 1582 N N . GLU A 1 198 ? -5.089 18.312 5.452 1.00 92.19 198 GLU A N 1
ATOM 1583 C CA . GLU A 1 198 ? -4.685 17.678 4.188 1.00 92.19 198 GLU A CA 1
ATOM 1584 C C . GLU A 1 198 ? -4.348 16.194 4.388 1.00 92.19 198 GLU A C 1
ATOM 1586 O O . GLU A 1 198 ? -4.621 15.367 3.522 1.00 92.19 198 GLU A O 1
ATOM 1591 N N . PHE A 1 199 ? -3.849 15.813 5.569 1.00 95.56 199 PHE A N 1
ATOM 1592 C CA . PHE A 1 199 ? -3.579 14.414 5.897 1.00 95.56 199 PHE A CA 1
ATOM 1593 C C . PHE A 1 199 ? -4.828 13.533 5.860 1.00 95.56 199 PHE A C 1
ATOM 1595 O O . PHE A 1 199 ? -4.730 12.354 5.526 1.00 95.56 199 PHE A O 1
ATOM 1602 N N . ARG A 1 200 ? -6.024 14.076 6.117 1.00 96.75 200 ARG A N 1
ATOM 1603 C CA . ARG A 1 200 ? -7.266 13.311 5.927 1.00 96.75 200 ARG A CA 1
ATOM 1604 C C . ARG A 1 200 ? -7.490 12.943 4.459 1.00 96.75 200 ARG A C 1
ATOM 1606 O O . ARG A 1 200 ? -7.860 11.805 4.172 1.00 96.75 200 ARG A O 1
ATOM 1613 N N . GLU A 1 201 ? -7.274 13.889 3.550 1.00 95.56 201 GLU A N 1
ATOM 1614 C CA . GLU A 1 201 ? -7.396 13.670 2.103 1.00 95.56 201 GLU A CA 1
ATOM 1615 C C . GLU A 1 201 ? -6.280 12.747 1.593 1.00 95.56 201 GLU A C 1
ATOM 1617 O O . GLU A 1 201 ? -6.532 11.847 0.789 1.00 95.56 201 GLU A O 1
ATOM 1622 N N . TYR A 1 202 ? -5.066 12.892 2.133 1.00 95.88 202 TYR A N 1
ATOM 1623 C CA . TYR A 1 202 ? -3.959 11.974 1.876 1.00 95.88 202 TYR A CA 1
ATOM 1624 C C . TYR A 1 202 ? -4.299 10.539 2.283 1.00 95.88 202 TYR A C 1
ATOM 1626 O O . TYR A 1 202 ? -4.093 9.619 1.496 1.00 95.88 202 TYR A O 1
ATOM 1634 N N . LEU A 1 203 ? -4.852 10.326 3.485 1.00 97.69 203 LEU A N 1
ATOM 1635 C CA . LEU A 1 203 ? -5.242 8.991 3.941 1.00 97.69 203 LEU A CA 1
ATOM 1636 C C . LEU A 1 203 ? -6.329 8.379 3.057 1.00 97.69 203 LEU A C 1
ATOM 1638 O O . LEU A 1 203 ? -6.274 7.183 2.785 1.00 97.69 203 LEU A O 1
ATOM 1642 N N . ASP A 1 204 ? -7.296 9.166 2.579 1.00 97.44 204 ASP A N 1
ATOM 1643 C CA . ASP A 1 204 ? -8.286 8.671 1.621 1.00 97.44 204 ASP A CA 1
ATOM 1644 C C . ASP A 1 204 ? -7.633 8.190 0.321 1.00 97.44 204 ASP A C 1
ATOM 1646 O O . ASP A 1 204 ? -7.868 7.059 -0.112 1.00 97.44 204 ASP A O 1
ATOM 1650 N N . TYR A 1 205 ? -6.776 9.021 -0.269 1.00 97.25 205 TYR A N 1
ATOM 1651 C CA . TYR A 1 205 ? -6.001 8.677 -1.456 1.00 97.25 205 TYR A CA 1
ATOM 1652 C C . TYR A 1 205 ? -5.130 7.430 -1.238 1.00 97.25 205 TYR A C 1
ATOM 1654 O O . TYR A 1 205 ? -5.210 6.471 -2.007 1.00 97.25 205 TYR A O 1
ATOM 1662 N N . HIS A 1 206 ? -4.357 7.392 -0.156 1.00 97.38 206 HIS A N 1
ATOM 1663 C CA . HIS A 1 206 ? -3.459 6.286 0.152 1.00 97.38 206 HIS A CA 1
ATOM 1664 C C . HIS A 1 206 ? -4.223 4.977 0.411 1.00 97.38 206 HIS A C 1
ATOM 1666 O O . HIS A 1 206 ? -3.842 3.914 -0.084 1.00 97.38 206 HIS A O 1
ATOM 1672 N N . LEU A 1 207 ? -5.366 5.033 1.102 1.00 98.25 207 LEU A N 1
ATOM 1673 C CA . LEU A 1 207 ? -6.230 3.865 1.288 1.00 98.25 207 LEU A CA 1
ATOM 1674 C C . LEU A 1 207 ? -6.837 3.388 -0.035 1.00 98.25 207 LEU A C 1
ATOM 1676 O O . LEU A 1 207 ? -7.016 2.183 -0.215 1.00 98.25 207 LEU A O 1
ATOM 1680 N N . ARG A 1 208 ? -7.110 4.282 -0.994 1.00 98.38 208 ARG A N 1
ATOM 1681 C CA . ARG A 1 208 ? -7.490 3.884 -2.360 1.00 98.38 208 ARG A CA 1
ATOM 1682 C C . ARG A 1 208 ? -6.342 3.176 -3.086 1.00 98.38 208 ARG A C 1
ATOM 1684 O O . ARG A 1 208 ? -6.612 2.161 -3.726 1.00 98.38 208 ARG A O 1
ATOM 1691 N N . CYS A 1 209 ? -5.089 3.599 -2.904 1.00 98.25 209 CYS A N 1
ATOM 1692 C CA . CYS A 1 209 ? -3.913 2.860 -3.386 1.00 98.25 209 CYS A CA 1
ATOM 1693 C C . CYS A 1 209 ? -3.789 1.471 -2.728 1.00 98.25 209 CYS A C 1
ATOM 1695 O O . CYS A 1 209 ? -3.572 0.479 -3.420 1.00 98.25 209 CYS A O 1
ATOM 1697 N N . GLN A 1 210 ? -4.005 1.346 -1.411 1.00 98.44 210 GLN A N 1
ATOM 1698 C CA . GLN A 1 210 ? -4.014 0.033 -0.746 1.00 98.44 210 GLN A CA 1
ATOM 1699 C C . GLN A 1 210 ? -5.152 -0.874 -1.257 1.00 98.44 210 GLN A C 1
ATOM 1701 O O . GLN A 1 210 ? -4.960 -2.074 -1.465 1.00 98.44 210 GLN A O 1
ATOM 1706 N N . ILE A 1 211 ? -6.342 -0.311 -1.493 1.00 98.12 211 ILE A N 1
ATOM 1707 C CA . ILE A 1 211 ? -7.491 -1.033 -2.059 1.00 98.12 211 ILE A CA 1
ATOM 1708 C C . ILE A 1 211 ? -7.191 -1.505 -3.483 1.00 98.12 211 ILE A C 1
ATOM 1710 O O . ILE A 1 211 ? -7.479 -2.659 -3.805 1.00 98.12 211 ILE A O 1
ATOM 1714 N N . ARG A 1 212 ? -6.612 -0.639 -4.323 1.00 98.44 212 ARG A N 1
ATOM 1715 C CA . ARG A 1 212 ? -6.147 -0.973 -5.675 1.00 98.44 212 ARG A CA 1
ATOM 1716 C C . ARG A 1 212 ? -5.250 -2.205 -5.647 1.00 98.44 212 ARG A C 1
ATOM 1718 O O . ARG A 1 212 ? -5.512 -3.169 -6.362 1.00 98.44 212 ARG A O 1
ATOM 1725 N N . ASP A 1 213 ? -4.249 -2.197 -4.773 1.00 98.31 213 ASP A N 1
ATOM 1726 C CA . ASP A 1 213 ? -3.273 -3.280 -4.664 1.00 98.31 213 ASP A CA 1
ATOM 1727 C C . ASP A 1 213 ? -3.906 -4.604 -4.211 1.00 98.31 213 ASP A C 1
ATOM 1729 O O . ASP A 1 213 ? -3.488 -5.671 -4.655 1.00 98.31 213 ASP A O 1
ATOM 1733 N N . CYS A 1 214 ? -4.972 -4.562 -3.401 1.00 97.19 214 CYS A N 1
ATOM 1734 C CA . CYS A 1 214 ? -5.742 -5.766 -3.079 1.00 97.19 214 CYS A CA 1
ATOM 1735 C C . CYS A 1 214 ? -6.389 -6.388 -4.333 1.00 97.19 214 CYS A C 1
ATOM 1737 O O . CYS A 1 214 ? -6.359 -7.606 -4.497 1.00 97.19 214 CYS A O 1
ATOM 1739 N N . TYR A 1 215 ? -6.952 -5.579 -5.242 1.00 97.69 215 TYR A N 1
ATOM 1740 C CA . TYR A 1 215 ? -7.523 -6.091 -6.498 1.00 97.69 215 TYR A CA 1
ATOM 1741 C C . TYR A 1 215 ? -6.447 -6.609 -7.452 1.00 97.69 215 TYR A C 1
ATOM 1743 O O . TYR A 1 215 ? -6.566 -7.735 -7.938 1.00 97.69 215 TYR A O 1
ATOM 1751 N N . ILE A 1 216 ? -5.391 -5.824 -7.682 1.00 97.69 216 ILE A N 1
ATOM 1752 C CA . ILE A 1 216 ? -4.286 -6.196 -8.579 1.00 97.69 216 ILE A CA 1
ATOM 1753 C C . ILE A 1 216 ? -3.629 -7.489 -8.094 1.00 97.69 216 ILE A C 1
ATOM 1755 O O . ILE A 1 216 ? -3.434 -8.429 -8.866 1.00 97.69 216 ILE A O 1
ATOM 1759 N N . GLY A 1 217 ? -3.383 -7.585 -6.789 1.00 96.50 217 GLY A N 1
ATOM 1760 C CA . GLY A 1 217 ? -2.853 -8.780 -6.153 1.00 96.50 217 GLY A CA 1
ATOM 1761 C C . GLY A 1 217 ? -3.759 -10.002 -6.229 1.00 96.50 217 GLY A C 1
ATOM 1762 O O . GLY A 1 217 ? -3.269 -11.124 -6.190 1.00 96.50 217 GLY A O 1
ATOM 1763 N N . ALA A 1 218 ? -5.066 -9.808 -6.395 1.00 96.69 218 ALA A N 1
ATOM 1764 C CA . ALA A 1 218 ? -6.028 -10.866 -6.682 1.00 96.69 218 ALA A CA 1
ATOM 1765 C C . ALA A 1 218 ? -6.170 -11.162 -8.188 1.00 96.69 218 ALA A C 1
ATOM 1767 O O . ALA A 1 218 ? -7.064 -11.913 -8.576 1.00 96.69 218 ALA A O 1
ATOM 1768 N N . GLY A 1 219 ? -5.335 -10.576 -9.053 1.00 97.12 219 GLY A N 1
ATOM 1769 C CA . GLY A 1 219 ? -5.426 -10.730 -10.506 1.00 97.12 219 GLY A CA 1
ATOM 1770 C C . GLY A 1 219 ? -6.708 -10.131 -11.096 1.00 97.12 219 GLY A C 1
ATOM 1771 O O . GLY A 1 219 ? -7.236 -10.654 -12.085 1.00 97.12 219 GLY A O 1
ATOM 1772 N N . LEU A 1 220 ? -7.251 -9.089 -10.460 1.00 97.31 220 LEU A N 1
ATOM 1773 C CA . LEU A 1 220 ? -8.475 -8.394 -10.852 1.00 97.31 220 LEU A CA 1
ATOM 1774 C C . LEU A 1 220 ? -8.189 -6.953 -11.264 1.00 97.31 220 LEU A C 1
ATOM 1776 O O . LEU A 1 220 ? -7.333 -6.289 -10.691 1.00 97.31 220 LEU A O 1
ATOM 1780 N N . GLU A 1 221 ? -9.001 -6.451 -12.192 1.00 96.31 221 GLU A N 1
ATOM 1781 C CA . GLU A 1 221 ? -9.061 -5.020 -12.477 1.00 96.31 221 GLU A CA 1
ATOM 1782 C C . GLU A 1 221 ? -9.791 -4.300 -11.325 1.00 96.31 221 GLU A C 1
ATOM 1784 O O . GLU A 1 221 ? -10.928 -4.677 -11.003 1.00 96.31 221 GLU A O 1
ATOM 1789 N N . PRO A 1 222 ? -9.189 -3.270 -10.707 1.00 97.38 222 PRO A N 1
ATOM 1790 C CA . PRO A 1 222 ? -9.860 -2.452 -9.706 1.00 97.38 222 PRO A CA 1
ATOM 1791 C C . PRO A 1 222 ? -11.078 -1.703 -10.285 1.00 97.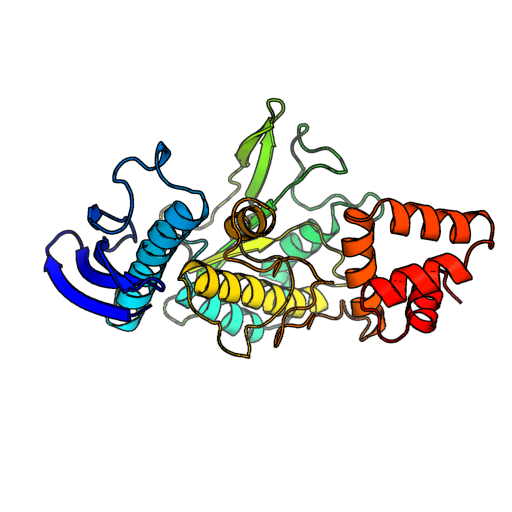38 222 PRO A C 1
ATOM 1793 O O . PRO A 1 222 ? -11.076 -1.298 -11.451 1.00 97.38 222 PRO A O 1
ATOM 1796 N N . PRO A 1 223 ? -12.124 -1.452 -9.476 1.00 97.38 223 PRO A N 1
ATOM 1797 C CA . PRO A 1 223 ? -13.145 -0.451 -9.784 1.00 97.38 223 PRO A CA 1
ATOM 1798 C C . PRO A 1 223 ? -12.542 0.926 -10.094 1.00 97.38 223 PRO A C 1
ATOM 1800 O O . PRO A 1 223 ? -11.518 1.284 -9.520 1.00 97.38 223 PRO A O 1
ATOM 1803 N N . GLU A 1 224 ? -13.217 1.715 -10.938 1.00 97.25 224 GLU A N 1
ATOM 1804 C CA . GLU A 1 224 ? -12.725 3.014 -11.437 1.00 97.25 224 GLU A CA 1
ATOM 1805 C C . GLU A 1 224 ? -12.261 3.968 -10.324 1.00 97.25 224 GLU A C 1
ATOM 1807 O O . GLU A 1 224 ? -11.194 4.555 -10.416 1.00 97.25 224 GLU A O 1
ATOM 1812 N N . GLU A 1 225 ? -13.015 4.051 -9.226 1.00 96.19 225 GLU A N 1
ATOM 1813 C CA . GLU A 1 225 ? -12.696 4.884 -8.053 1.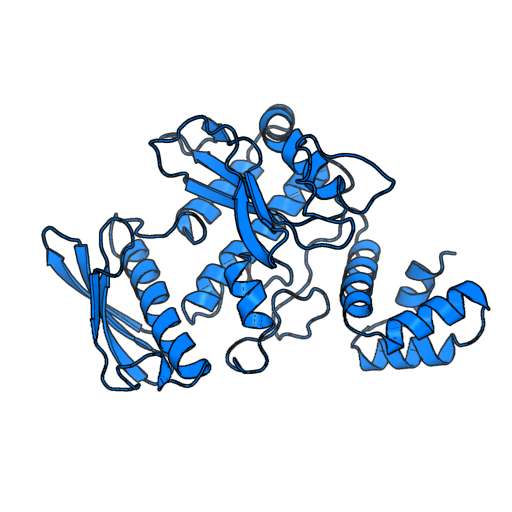00 96.19 225 GLU A CA 1
ATOM 1814 C C . GLU A 1 225 ? -11.378 4.517 -7.340 1.00 96.19 225 GLU A C 1
ATOM 1816 O O . GLU A 1 225 ? -10.896 5.280 -6.503 1.00 96.19 225 GLU A O 1
ATOM 1821 N N . PHE A 1 226 ? -10.803 3.349 -7.641 1.00 97.88 226 PHE A N 1
ATOM 1822 C CA . PHE A 1 226 ? -9.535 2.867 -7.084 1.00 97.88 226 PHE A CA 1
ATOM 1823 C C . PHE A 1 226 ? -8.427 2.791 -8.132 1.00 97.88 226 PHE A C 1
ATOM 1825 O O . PHE A 1 226 ? -7.344 2.296 -7.830 1.00 97.88 226 PHE A O 1
ATOM 1832 N N . LYS A 1 227 ? -8.649 3.296 -9.348 1.00 98.00 227 LYS A N 1
ATOM 1833 C CA . LYS A 1 227 ? -7.602 3.392 -10.370 1.00 98.00 227 LYS A CA 1
ATOM 1834 C C . LYS A 1 227 ? -6.762 4.649 -10.170 1.00 98.00 227 LYS A C 1
ATOM 1836 O O . LYS A 1 227 ? -6.745 5.575 -10.973 1.00 98.00 227 LYS A O 1
ATOM 1841 N N . VAL A 1 228 ? -6.061 4.673 -9.047 1.00 97.44 228 VAL A N 1
ATOM 1842 C CA . VAL A 1 228 ? -5.178 5.770 -8.647 1.00 97.44 228 VAL A CA 1
ATOM 1843 C C . VAL A 1 228 ? -3.723 5.326 -8.743 1.00 97.44 228 VAL A C 1
ATOM 1845 O O . VAL A 1 228 ? -3.417 4.159 -8.499 1.00 97.44 228 VAL A O 1
ATOM 1848 N N . LEU A 1 229 ? -2.826 6.230 -9.127 1.00 97.31 229 LEU A N 1
ATOM 1849 C CA . LEU A 1 229 ? -1.377 6.015 -9.046 1.00 97.31 229 LEU A CA 1
ATOM 1850 C C . LEU A 1 229 ? -0.884 6.344 -7.643 1.00 97.31 229 LEU A C 1
ATOM 1852 O O . LEU A 1 229 ? -1.511 7.150 -6.970 1.00 97.31 229 LEU A O 1
ATOM 1856 N N . GLY A 1 230 ? 0.230 5.742 -7.228 1.00 95.00 230 GLY A N 1
ATOM 1857 C CA . GLY A 1 230 ? 0.902 6.043 -5.963 1.00 95.00 230 GLY A CA 1
ATOM 1858 C C . GLY A 1 230 ? 1.122 4.824 -5.075 1.00 95.00 230 GLY A C 1
ATOM 1859 O O . GLY A 1 230 ? 0.604 3.730 -5.328 1.00 95.00 230 GLY A O 1
ATOM 1860 N N . HIS A 1 231 ? 1.930 4.999 -4.033 1.00 94.00 231 HIS A N 1
ATOM 1861 C CA . HIS A 1 231 ? 2.287 3.920 -3.114 1.00 94.00 231 HIS A CA 1
ATOM 1862 C C . HIS A 1 231 ? 1.074 3.443 -2.305 1.00 94.00 231 HIS A C 1
ATOM 1864 O O . HIS A 1 231 ? 0.350 4.243 -1.713 1.00 94.00 231 HIS A O 1
ATOM 1870 N N . GLY A 1 232 ? 0.860 2.126 -2.294 1.00 96.31 232 GLY A N 1
ATOM 1871 C CA . GLY A 1 232 ? -0.165 1.462 -1.494 1.00 96.31 232 GLY A CA 1
ATOM 1872 C C . GLY A 1 232 ? 0.467 0.447 -0.548 1.00 96.31 232 GLY A C 1
ATOM 1873 O O . GLY A 1 232 ? 1.228 0.799 0.346 1.00 96.31 232 GLY A O 1
ATOM 1874 N N . ILE A 1 233 ? 0.160 -0.831 -0.739 1.00 97.38 233 ILE A N 1
ATOM 1875 C CA . ILE A 1 233 ? 0.703 -1.911 0.089 1.00 97.38 233 ILE A CA 1
ATOM 1876 C C . ILE A 1 233 ? 2.161 -2.177 -0.315 1.00 97.38 233 ILE A C 1
ATOM 1878 O O . ILE A 1 233 ? 2.444 -2.544 -1.456 1.00 97.38 233 ILE A O 1
ATOM 1882 N N . ASN A 1 234 ? 3.083 -2.093 0.648 1.00 95.06 234 ASN A N 1
ATOM 1883 C CA . ASN A 1 234 ? 4.527 -2.187 0.408 1.00 95.06 234 ASN A CA 1
ATOM 1884 C C . ASN A 1 234 ? 4.962 -3.471 -0.319 1.00 95.06 234 ASN A C 1
ATOM 1886 O O . ASN A 1 234 ? 5.863 -3.450 -1.154 1.00 95.06 234 ASN A O 1
ATOM 1890 N N . GLU A 1 235 ? 4.316 -4.599 -0.015 1.00 95.06 235 GLU A N 1
ATOM 1891 C CA . GLU A 1 235 ? 4.587 -5.872 -0.691 1.00 95.06 235 GLU A CA 1
ATOM 1892 C C . GLU A 1 235 ? 4.396 -5.767 -2.213 1.00 95.06 235 GLU A C 1
ATOM 1894 O O . GLU A 1 235 ? 5.211 -6.300 -2.963 1.00 95.06 235 GLU A O 1
ATOM 1899 N N . TYR A 1 236 ? 3.354 -5.067 -2.675 1.00 96.00 236 TYR A N 1
ATOM 1900 C CA . TYR A 1 236 ? 3.085 -4.909 -4.104 1.00 96.00 236 TYR A CA 1
ATOM 1901 C C . TYR A 1 236 ? 3.975 -3.850 -4.741 1.00 96.00 236 TYR A C 1
ATOM 1903 O O . TYR A 1 236 ? 4.462 -4.093 -5.838 1.00 96.00 236 TYR A O 1
ATOM 1911 N N . THR A 1 237 ? 4.299 -2.759 -4.037 1.00 92.25 237 THR A N 1
ATOM 1912 C CA . THR A 1 237 ? 5.332 -1.808 -4.487 1.00 92.25 237 THR A CA 1
ATOM 1913 C C . THR A 1 237 ? 6.638 -2.531 -4.829 1.00 92.25 237 THR A C 1
ATOM 1915 O O . THR A 1 237 ? 7.222 -2.288 -5.881 1.00 92.25 237 THR A O 1
ATOM 1918 N N . GLY A 1 238 ? 7.065 -3.479 -3.986 1.00 92.50 238 GLY A N 1
ATOM 1919 C CA . GLY A 1 238 ? 8.229 -4.318 -4.272 1.00 92.50 238 GLY A CA 1
ATOM 1920 C C . GLY A 1 238 ? 8.068 -5.157 -5.543 1.00 92.50 238 GLY A C 1
ATOM 1921 O O . GLY A 1 238 ? 8.992 -5.220 -6.343 1.00 92.50 238 GLY A O 1
ATOM 1922 N N . ARG A 1 239 ? 6.894 -5.763 -5.761 1.00 95.00 239 ARG A N 1
ATOM 1923 C CA . ARG A 1 239 ? 6.611 -6.583 -6.954 1.00 95.00 239 ARG A CA 1
ATOM 1924 C C . ARG A 1 239 ? 6.557 -5.764 -8.243 1.00 95.00 239 ARG A C 1
ATOM 1926 O O . ARG A 1 239 ? 7.067 -6.230 -9.252 1.00 95.00 239 ARG A O 1
ATOM 1933 N N . TYR A 1 240 ? 5.967 -4.570 -8.212 1.00 95.75 240 TYR A N 1
ATOM 1934 C CA . TYR A 1 240 ? 5.860 -3.681 -9.377 1.00 95.75 240 TYR A CA 1
ATOM 1935 C C . TYR A 1 240 ? 7.227 -3.208 -9.888 1.00 95.75 240 TYR A C 1
ATOM 1937 O O . TYR A 1 240 ? 7.375 -2.906 -11.066 1.00 95.75 240 TYR A O 1
ATOM 1945 N N . ASN A 1 241 ? 8.229 -3.166 -9.006 1.00 91.88 241 ASN A N 1
ATOM 1946 C CA . ASN A 1 241 ? 9.591 -2.756 -9.339 1.00 91.88 241 ASN A CA 1
ATOM 1947 C C . ASN A 1 241 ? 10.495 -3.927 -9.785 1.00 91.88 241 ASN A C 1
ATOM 1949 O O . ASN A 1 241 ? 11.676 -3.707 -10.039 1.00 91.88 241 ASN A O 1
ATOM 1953 N N . LEU A 1 242 ? 9.998 -5.170 -9.836 1.00 93.06 242 LEU A N 1
ATOM 1954 C CA . LEU A 1 242 ? 10.784 -6.318 -10.298 1.00 93.06 242 LEU A CA 1
ATOM 1955 C C . LEU A 1 242 ? 10.591 -6.525 -11.803 1.00 93.06 242 LEU A C 1
ATOM 1957 O O . LEU A 1 242 ? 9.570 -7.064 -12.219 1.00 93.06 242 LEU A O 1
ATOM 1961 N N . ASP A 1 243 ? 11.612 -6.206 -12.600 1.00 92.38 243 ASP A N 1
ATOM 1962 C CA . ASP A 1 243 ? 11.605 -6.350 -14.072 1.00 92.38 243 ASP A CA 1
ATOM 1963 C C . ASP A 1 243 ? 11.259 -7.765 -14.565 1.00 92.38 243 ASP A C 1
ATOM 1965 O O . ASP A 1 243 ? 10.796 -7.977 -15.687 1.00 92.38 243 ASP A O 1
ATOM 1969 N N . GLU A 1 244 ? 11.518 -8.765 -13.728 1.00 95.12 244 GLU A N 1
ATOM 1970 C CA . GLU A 1 244 ? 11.285 -10.174 -14.027 1.00 95.12 244 GLU A CA 1
ATOM 1971 C C . GLU A 1 244 ? 9.795 -10.548 -13.924 1.00 95.12 244 GLU A C 1
ATOM 1973 O O . GLU A 1 244 ? 9.375 -11.571 -14.476 1.00 95.12 244 GLU A O 1
ATOM 1978 N N . ILE A 1 245 ? 9.001 -9.723 -13.228 1.00 95.56 245 ILE A N 1
ATOM 1979 C CA . ILE A 1 245 ? 7.547 -9.829 -13.115 1.00 95.56 245 ILE A CA 1
ATOM 1980 C C . ILE A 1 245 ? 6.913 -8.867 -14.119 1.00 95.56 245 ILE A C 1
ATOM 1982 O O . ILE A 1 245 ? 6.745 -7.680 -13.870 1.00 95.56 245 ILE A O 1
ATOM 1986 N N . THR A 1 246 ? 6.475 -9.400 -15.253 1.00 95.00 246 THR A N 1
ATOM 1987 C CA . THR A 1 246 ? 5.918 -8.600 -16.356 1.00 95.00 246 THR A CA 1
ATOM 1988 C C . THR A 1 246 ? 4.387 -8.556 -16.352 1.00 95.00 246 THR A C 1
ATOM 1990 O O . THR A 1 246 ? 3.776 -8.297 -17.388 1.00 95.00 246 THR A O 1
ATOM 1993 N N . LEU A 1 247 ? 3.748 -8.941 -15.243 1.00 94.19 247 LEU A N 1
ATOM 1994 C CA . LEU A 1 247 ? 2.284 -8.991 -15.120 1.00 94.19 247 LEU A CA 1
ATOM 1995 C C . LEU A 1 247 ? 1.679 -7.672 -14.639 1.00 94.19 247 LEU A C 1
ATOM 1997 O O . LEU A 1 247 ? 0.469 -7.493 -14.757 1.00 94.19 247 LEU A O 1
ATOM 2001 N N . TYR A 1 248 ? 2.499 -6.799 -14.062 1.00 95.56 248 TYR A N 1
ATOM 2002 C CA . TYR A 1 248 ? 2.060 -5.555 -13.456 1.00 95.56 248 TYR A CA 1
ATOM 2003 C C . TYR A 1 248 ? 2.688 -4.371 -14.175 1.00 95.56 248 TYR A C 1
ATOM 2005 O O . TYR A 1 248 ? 3.868 -4.404 -14.518 1.00 95.56 248 TYR A O 1
ATOM 2013 N N . ASP A 1 249 ? 1.899 -3.318 -14.344 1.00 95.88 249 ASP A N 1
ATOM 2014 C CA . ASP A 1 249 ? 2.443 -1.991 -14.590 1.00 95.88 249 ASP A CA 1
ATOM 2015 C C . ASP A 1 249 ? 2.971 -1.389 -13.274 1.00 95.88 249 ASP A C 1
ATOM 2017 O O . ASP A 1 249 ? 2.721 -1.889 -12.172 1.00 95.88 249 ASP A O 1
ATOM 2021 N N . GLN A 1 250 ? 3.666 -0.260 -13.374 1.00 94.25 250 GLN A N 1
ATOM 2022 C CA . GLN A 1 250 ? 4.243 0.440 -12.228 1.00 94.25 250 GLN A CA 1
ATOM 2023 C C . GLN A 1 250 ? 3.223 1.347 -11.515 1.00 94.25 250 GLN A C 1
ATOM 2025 O O . GLN A 1 250 ? 3.396 2.561 -11.417 1.00 94.25 250 GLN A O 1
ATOM 2030 N N . TYR A 1 251 ? 2.138 0.765 -10.992 1.00 96.75 251 TYR A N 1
ATOM 2031 C CA . TYR A 1 251 ? 1.041 1.507 -10.343 1.00 96.75 251 TYR A CA 1
ATOM 2032 C C . TYR A 1 251 ? 1.489 2.363 -9.145 1.00 96.75 251 TYR A C 1
ATOM 2034 O O . TYR A 1 251 ? 0.805 3.311 -8.754 1.00 96.75 251 TYR A O 1
ATOM 2042 N N . ASN A 1 252 ? 2.632 2.033 -8.542 1.00 94.44 252 ASN A N 1
ATOM 2043 C CA . ASN A 1 252 ? 3.221 2.771 -7.430 1.00 94.44 252 ASN A CA 1
ATOM 2044 C C . ASN A 1 252 ? 3.852 4.112 -7.830 1.00 94.44 252 ASN A C 1
ATOM 2046 O O . ASN A 1 252 ? 4.050 4.938 -6.939 1.00 94.44 252 ASN A O 1
ATOM 2050 N N . LYS A 1 253 ? 4.180 4.326 -9.110 1.00 93.00 253 LYS A N 1
ATOM 2051 C CA . LYS A 1 253 ? 4.871 5.533 -9.584 1.00 93.00 253 LYS A CA 1
ATOM 2052 C C . LYS A 1 253 ? 3.860 6.614 -9.928 1.00 93.00 253 LYS A C 1
ATOM 2054 O O . LYS A 1 253 ? 2.909 6.377 -10.671 1.00 93.00 253 LYS A O 1
ATOM 2059 N N . HIS A 1 254 ? 4.082 7.823 -9.430 1.00 92.56 254 HIS A N 1
ATOM 2060 C CA . HIS A 1 254 ? 3.173 8.944 -9.669 1.00 92.56 254 HIS A CA 1
ATOM 2061 C C . HIS A 1 254 ? 3.184 9.425 -11.129 1.00 92.56 254 HIS A C 1
ATOM 2063 O O . HIS A 1 254 ? 2.190 9.980 -11.602 1.00 92.56 254 HIS A O 1
ATOM 2069 N N . HIS A 1 255 ? 4.287 9.183 -11.843 1.00 89.44 255 HIS A N 1
ATOM 2070 C CA . HIS A 1 255 ? 4.490 9.554 -13.244 1.00 89.44 255 HIS A CA 1
ATOM 2071 C C . HIS A 1 255 ? 4.139 8.437 -14.249 1.00 89.44 255 HIS A C 1
ATOM 2073 O O . HIS A 1 255 ? 4.335 8.631 -15.444 1.00 89.44 255 HIS A O 1
ATOM 2079 N N . ALA A 1 256 ? 3.661 7.264 -13.813 1.00 91.44 256 ALA A N 1
ATOM 2080 C CA . ALA A 1 256 ? 3.385 6.162 -14.738 1.00 91.44 256 ALA A CA 1
ATOM 2081 C C . ALA A 1 256 ? 2.231 6.477 -15.707 1.00 91.44 256 ALA A C 1
ATOM 2083 O O . ALA A 1 256 ? 1.176 6.977 -15.313 1.00 91.44 256 ALA A O 1
ATOM 2084 N N . GLU A 1 257 ? 2.401 6.107 -16.977 1.00 90.81 257 GLU A N 1
ATOM 2085 C CA . GLU A 1 257 ? 1.370 6.235 -18.009 1.00 90.81 257 GLU A CA 1
ATOM 2086 C C . GLU A 1 25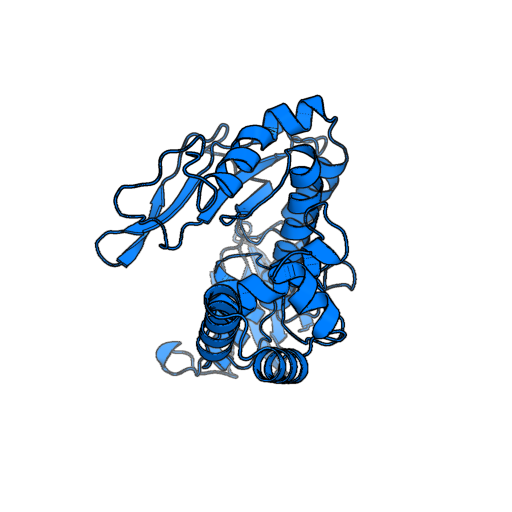7 ? 0.575 4.934 -18.154 1.00 90.81 257 GLU A C 1
ATOM 2088 O O . GLU A 1 257 ? 0.869 4.084 -18.995 1.00 90.81 257 GLU A O 1
ATOM 2093 N N . ILE A 1 258 ? -0.453 4.765 -17.321 1.00 95.12 258 ILE A N 1
ATOM 2094 C CA . ILE A 1 258 ? -1.280 3.553 -17.321 1.00 95.12 258 ILE A CA 1
ATOM 2095 C C . ILE A 1 258 ? -2.723 3.919 -17.702 1.00 95.12 258 ILE A C 1
ATOM 2097 O O . ILE A 1 258 ? -3.339 4.758 -17.038 1.00 95.12 258 ILE A O 1
ATOM 2101 N N . PRO A 1 259 ? -3.313 3.306 -18.749 1.00 95.00 259 PRO A N 1
ATOM 2102 C CA . PRO A 1 259 ? -4.666 3.634 -19.188 1.00 95.00 259 PRO A CA 1
ATOM 2103 C C . PRO A 1 259 ? -5.711 3.514 -18.071 1.00 95.00 259 PRO A C 1
ATOM 2105 O O . PRO A 1 259 ? -5.948 2.436 -17.531 1.00 95.00 259 PRO A O 1
ATOM 2108 N N . GLY A 1 260 ? -6.387 4.625 -17.774 1.00 95.44 260 GLY A N 1
ATOM 2109 C CA . GLY A 1 260 ? -7.429 4.686 -16.745 1.00 95.44 260 GLY A CA 1
ATOM 2110 C C . GLY A 1 260 ? -6.915 4.910 -15.324 1.00 95.44 260 GLY A C 1
ATOM 2111 O O . GLY A 1 260 ? -7.737 4.935 -14.418 1.00 95.44 260 GLY A O 1
ATOM 2112 N N . TYR A 1 261 ? -5.607 5.096 -15.124 1.00 97.19 261 TYR A N 1
ATOM 2113 C CA . TYR A 1 261 ? -5.028 5.446 -13.828 1.00 97.19 261 TYR A CA 1
ATOM 2114 C C . TYR A 1 261 ? -4.523 6.887 -13.826 1.00 97.19 261 TYR A C 1
ATOM 2116 O O . TYR A 1 261 ? -4.060 7.399 -14.845 1.00 97.19 261 TYR A O 1
ATOM 2124 N N . SER A 1 262 ? -4.606 7.557 -12.675 1.00 93.69 262 SER A N 1
ATOM 2125 C CA . SER A 1 262 ? -4.077 8.916 -12.534 1.00 93.69 262 SER A CA 1
ATOM 2126 C C . SER A 1 262 ? -3.604 9.240 -11.118 1.00 93.69 262 SER A C 1
ATOM 2128 O O . SER A 1 262 ? -4.059 8.645 -10.140 1.00 93.69 262 SER A O 1
ATOM 2130 N N . LEU A 1 263 ? -2.695 10.214 -11.007 1.00 92.69 263 LEU A N 1
ATOM 2131 C CA . LEU A 1 263 ? -2.397 10.874 -9.738 1.00 92.69 263 LEU A CA 1
ATOM 2132 C C . LEU A 1 263 ? -3.558 11.807 -9.370 1.00 92.69 263 LEU A C 1
ATOM 2134 O O . LEU A 1 263 ? -3.752 12.877 -9.963 1.00 92.69 263 LEU A O 1
ATOM 2138 N N . GLU A 1 264 ? -4.344 11.402 -8.378 1.00 90.75 264 GLU A N 1
ATOM 2139 C CA . GLU A 1 264 ? -5.500 12.180 -7.938 1.00 90.75 264 GLU A CA 1
ATOM 2140 C C . GLU A 1 264 ? -5.180 13.169 -6.821 1.00 90.75 264 GLU A C 1
ATOM 2142 O O . GLU A 1 264 ? -5.696 14.291 -6.856 1.00 90.75 264 GLU A O 1
ATOM 2147 N N . TYR A 1 265 ? -4.318 12.789 -5.876 1.00 91.44 265 TYR A N 1
ATOM 2148 C CA . TYR A 1 265 ? -3.943 13.648 -4.760 1.00 91.44 265 TYR A CA 1
ATOM 2149 C C . TYR A 1 265 ? -3.049 14.798 -5.222 1.00 91.44 265 TYR A C 1
ATOM 2151 O O . TYR A 1 265 ? -2.171 14.626 -6.061 1.00 91.44 265 TYR A O 1
ATOM 2159 N N . ASN A 1 266 ? -3.332 15.995 -4.716 1.00 88.50 266 ASN A N 1
ATOM 2160 C CA . ASN A 1 266 ? -2.757 17.248 -5.206 1.00 88.50 266 ASN A CA 1
ATOM 2161 C C . ASN A 1 266 ? -1.920 17.986 -4.153 1.00 88.50 266 ASN A C 1
ATOM 2163 O O . ASN A 1 266 ? -1.511 19.122 -4.394 1.00 88.50 266 ASN A O 1
ATOM 2167 N N . TYR A 1 267 ? -1.712 17.360 -2.990 1.00 84.38 267 TYR A N 1
ATOM 2168 C CA . TYR A 1 267 ? -0.869 17.878 -1.915 1.00 84.38 267 TYR A CA 1
ATOM 2169 C C . TYR A 1 267 ? -1.268 19.285 -1.433 1.00 84.38 267 TYR A C 1
ATOM 2171 O O . TYR A 1 267 ? -0.416 20.076 -1.039 1.00 84.38 267 TYR A O 1
ATOM 2179 N N . GLY A 1 268 ? -2.557 19.636 -1.511 1.00 83.75 268 GLY A N 1
ATOM 2180 C CA . GLY A 1 268 ? -3.077 20.958 -1.142 1.00 83.75 268 GLY A CA 1
ATOM 2181 C C . GLY A 1 268 ? -2.693 22.089 -2.108 1.00 83.75 268 GLY A C 1
ATOM 2182 O O . GLY A 1 268 ? -3.025 23.251 -1.867 1.00 83.75 268 GLY A O 1
ATOM 2183 N N . LEU A 1 269 ? -2.008 21.776 -3.214 1.00 84.44 269 LEU A N 1
ATOM 2184 C CA . LEU A 1 269 ? -1.455 22.747 -4.165 1.00 84.44 269 LEU A CA 1
ATOM 2185 C C . LEU A 1 269 ? -2.112 22.674 -5.554 1.00 84.44 269 LEU A C 1
ATOM 2187 O O . LEU A 1 269 ? -1.697 23.371 -6.478 1.00 84.44 269 LEU A O 1
ATOM 2191 N N . GLY A 1 270 ? -3.158 21.862 -5.720 1.00 86.50 270 GLY A N 1
ATOM 2192 C CA . GLY A 1 270 ? -3.829 21.698 -7.011 1.00 86.50 270 GLY A CA 1
ATOM 2193 C C . GLY A 1 270 ? -2.905 21.077 -8.064 1.00 86.50 270 GLY A C 1
ATOM 2194 O O . GLY A 1 270 ? -2.085 20.217 -7.749 1.00 86.50 270 GLY A O 1
ATOM 2195 N N . ASP A 1 271 ? -3.035 21.499 -9.321 1.00 83.56 271 ASP A N 1
ATOM 2196 C CA . ASP A 1 271 ? -2.256 20.917 -10.423 1.00 83.56 271 ASP A CA 1
ATOM 2197 C C . ASP A 1 271 ? -0.741 21.093 -10.231 1.00 83.56 271 ASP A C 1
ATOM 2199 O O . ASP A 1 271 ? 0.015 20.179 -10.545 1.00 83.56 271 ASP A O 1
ATOM 2203 N N . TYR A 1 272 ? -0.312 22.192 -9.598 1.00 81.88 272 TYR A N 1
ATOM 2204 C CA . TYR A 1 272 ? 1.086 22.422 -9.217 1.00 81.88 272 TYR A CA 1
ATOM 2205 C C . TYR A 1 272 ? 1.637 21.291 -8.336 1.00 81.88 272 TYR A C 1
ATOM 2207 O O . TYR A 1 272 ? 2.698 20.736 -8.613 1.00 81.88 272 TYR A O 1
ATOM 2215 N N . GLY A 1 273 ? 0.893 20.902 -7.293 1.00 84.75 273 GLY A N 1
ATOM 2216 C CA . GLY A 1 273 ? 1.311 19.825 -6.392 1.00 84.75 273 GLY A CA 1
ATOM 2217 C C . GLY A 1 273 ? 1.460 18.496 -7.120 1.00 84.75 273 GLY A C 1
ATOM 2218 O O . GLY A 1 273 ? 2.431 17.782 -6.906 1.00 84.75 273 GLY A O 1
ATOM 2219 N N . LYS A 1 274 ? 0.550 18.200 -8.055 1.00 86.50 274 LYS A N 1
ATOM 2220 C CA . LYS A 1 274 ? 0.635 16.988 -8.880 1.00 86.50 274 LYS A CA 1
ATOM 2221 C C . LYS A 1 274 ? 1.873 16.982 -9.771 1.00 86.50 274 LYS A C 1
ATOM 2223 O O . LYS A 1 274 ? 2.536 15.952 -9.864 1.00 86.50 274 LYS A O 1
ATOM 2228 N N . SER A 1 275 ? 2.165 18.101 -10.432 1.00 82.50 275 SER A N 1
ATOM 2229 C CA . SER A 1 275 ? 3.328 18.233 -11.315 1.00 82.50 275 SER A CA 1
ATOM 2230 C C . SER A 1 275 ? 4.634 18.044 -10.550 1.00 82.50 275 SER A C 1
ATOM 2232 O O . SER A 1 275 ? 5.478 17.259 -10.978 1.00 82.50 275 SER A O 1
ATOM 2234 N N . ILE A 1 276 ? 4.769 18.692 -9.388 1.00 82.44 276 ILE A N 1
ATOM 2235 C CA . ILE A 1 276 ? 5.965 18.569 -8.549 1.00 82.44 276 ILE A CA 1
ATOM 2236 C C . ILE A 1 276 ? 6.133 17.145 -8.021 1.00 82.44 276 ILE A C 1
ATOM 2238 O O . ILE A 1 276 ? 7.223 16.598 -8.147 1.00 82.44 276 ILE A O 1
ATOM 2242 N N . THR A 1 277 ? 5.078 16.502 -7.514 1.00 87.44 277 THR A N 1
ATOM 2243 C CA . THR A 1 277 ? 5.177 15.111 -7.043 1.00 87.44 277 THR A CA 1
ATOM 2244 C C . THR A 1 277 ? 5.585 14.160 -8.161 1.00 87.44 277 THR A C 1
ATOM 2246 O O . THR A 1 277 ? 6.460 13.321 -7.963 1.00 87.44 277 THR A O 1
ATOM 2249 N N . LYS A 1 278 ? 4.976 14.287 -9.349 1.00 87.44 278 LYS A N 1
ATOM 2250 C CA . LYS A 1 278 ? 5.366 13.484 -10.515 1.00 87.44 278 LYS A CA 1
ATOM 2251 C C . LYS A 1 278 ? 6.844 13.649 -10.819 1.00 87.44 278 LYS A C 1
ATOM 2253 O O . LYS A 1 278 ? 7.535 12.648 -10.973 1.00 87.44 278 LYS A O 1
ATOM 2258 N N . LEU A 1 279 ? 7.303 14.896 -10.880 1.00 84.44 279 LEU A N 1
ATOM 2259 C CA . LEU A 1 279 ? 8.682 15.194 -11.204 1.00 84.44 279 LEU A CA 1
ATOM 2260 C C . LEU A 1 279 ? 9.651 14.657 -10.155 1.00 84.44 279 LEU A C 1
ATOM 2262 O O . LEU A 1 279 ? 10.591 13.985 -10.542 1.00 84.44 279 LEU A O 1
ATOM 2266 N N . GLN A 1 280 ? 9.396 14.894 -8.866 1.00 82.50 280 GLN A N 1
ATOM 2267 C CA . GLN A 1 280 ? 10.239 14.397 -7.773 1.00 82.50 280 GLN A CA 1
ATOM 2268 C C . GLN A 1 280 ? 10.418 12.882 -7.863 1.00 82.50 280 GLN A C 1
ATOM 2270 O O . GLN A 1 280 ? 11.537 12.387 -7.898 1.00 82.50 280 GLN A O 1
ATOM 2275 N N . THR A 1 281 ? 9.315 12.145 -8.011 1.00 83.94 281 THR A N 1
ATOM 2276 C CA . THR A 1 281 ? 9.403 10.682 -8.122 1.00 83.94 281 THR A CA 1
ATOM 2277 C C . THR A 1 281 ? 10.059 10.195 -9.408 1.00 83.94 281 THR A C 1
ATOM 2279 O O . THR A 1 281 ? 10.529 9.067 -9.448 1.00 83.94 281 THR A O 1
ATOM 2282 N N . LEU A 1 282 ? 10.062 11.015 -10.461 1.00 86.12 282 LEU A N 1
ATOM 2283 C CA . LEU A 1 282 ? 10.734 10.683 -11.710 1.00 86.12 282 LEU A CA 1
ATOM 2284 C C . LEU A 1 282 ? 12.236 10.956 -11.613 1.00 86.12 282 LEU A C 1
ATOM 2286 O O . LEU A 1 282 ? 13.021 10.138 -12.072 1.00 86.12 282 LEU A O 1
ATOM 2290 N N . THR A 1 283 ? 12.639 12.072 -11.002 1.00 84.88 283 THR A N 1
ATOM 2291 C CA . THR A 1 283 ? 14.054 12.403 -10.785 1.00 84.88 283 THR A CA 1
ATOM 2292 C C . THR A 1 283 ? 14.733 11.429 -9.832 1.00 84.88 283 THR A C 1
ATOM 2294 O O . THR A 1 283 ? 15.896 11.132 -10.041 1.00 84.88 283 THR A O 1
ATOM 2297 N N . ASP A 1 284 ? 14.003 10.848 -8.871 1.00 81.69 284 ASP A N 1
ATOM 2298 C CA . ASP A 1 284 ? 14.525 9.782 -7.997 1.00 81.69 284 ASP A CA 1
ATOM 2299 C C . ASP A 1 284 ? 14.969 8.515 -8.771 1.00 81.69 284 ASP A C 1
ATOM 2301 O O . ASP A 1 284 ? 15.618 7.631 -8.209 1.00 81.69 284 ASP A O 1
ATOM 2305 N N . GLU A 1 285 ? 14.573 8.383 -10.043 1.00 83.81 285 GLU A N 1
ATOM 2306 C CA . GLU A 1 285 ? 14.763 7.180 -10.865 1.00 83.81 285 GLU A CA 1
ATOM 2307 C C . GLU A 1 285 ? 15.410 7.460 -12.230 1.00 83.81 285 GLU A C 1
ATOM 2309 O O . GLU A 1 285 ? 15.717 6.521 -12.970 1.00 83.81 285 GLU A O 1
ATOM 2314 N N . ASP A 1 286 ? 15.612 8.733 -12.570 1.00 87.56 286 ASP A N 1
ATOM 2315 C CA . ASP A 1 286 ? 16.137 9.197 -13.850 1.00 87.56 286 ASP A CA 1
ATOM 2316 C C . ASP A 1 286 ? 17.292 10.178 -13.618 1.00 87.56 286 ASP A C 1
ATOM 2318 O O . ASP A 1 286 ? 17.111 11.399 -13.634 1.00 87.56 286 ASP A O 1
ATOM 2322 N N . ASP A 1 287 ? 18.489 9.610 -13.431 1.00 90.00 287 ASP A N 1
ATOM 2323 C CA . ASP A 1 287 ? 19.739 10.350 -13.219 1.00 90.00 287 ASP A CA 1
ATOM 2324 C C . ASP A 1 287 ? 19.986 11.408 -14.320 1.00 90.00 287 ASP A C 1
ATOM 2326 O O . ASP A 1 287 ? 20.544 12.469 -14.050 1.00 90.00 287 ASP A O 1
ATOM 2330 N N . GLU A 1 288 ? 19.576 11.155 -15.574 1.00 92.69 288 GLU A N 1
ATOM 2331 C CA . GLU A 1 288 ? 19.761 12.112 -16.679 1.00 92.69 288 GLU A CA 1
ATOM 2332 C C . GLU A 1 288 ? 18.871 13.344 -16.490 1.00 92.69 288 GLU A C 1
ATOM 2334 O O . GLU A 1 288 ? 19.330 14.479 -16.651 1.00 92.69 288 GLU A O 1
ATOM 2339 N N . LEU A 1 289 ? 17.599 13.132 -16.140 1.00 90.25 289 LEU A N 1
ATOM 2340 C CA . LEU A 1 289 ? 16.677 14.226 -15.860 1.00 90.25 289 LEU A CA 1
ATOM 2341 C C . LEU A 1 289 ? 17.083 14.995 -14.599 1.00 90.25 289 LEU A C 1
ATOM 2343 O O . LEU A 1 289 ? 17.027 16.228 -14.610 1.00 90.25 289 LEU A O 1
ATOM 2347 N N . GLU A 1 290 ? 17.497 14.292 -13.543 1.00 90.56 290 GLU A N 1
ATOM 2348 C CA . GLU A 1 290 ? 18.003 14.898 -12.309 1.00 90.56 290 GLU A CA 1
ATOM 2349 C C . GLU A 1 290 ? 19.205 15.810 -12.605 1.00 90.56 290 GLU A C 1
ATOM 2351 O O . GLU A 1 290 ? 19.132 17.020 -12.365 1.00 90.56 290 GLU A O 1
ATOM 2356 N N . GLU A 1 291 ? 20.259 15.282 -13.242 1.00 91.62 291 GLU A N 1
ATOM 2357 C CA . GLU A 1 291 ? 21.463 16.047 -13.602 1.00 91.62 291 GLU A CA 1
ATOM 2358 C C . GLU A 1 291 ? 21.139 17.249 -14.509 1.00 91.62 291 GLU A C 1
ATOM 2360 O O . GLU A 1 291 ? 21.727 18.335 -14.377 1.00 91.62 291 GLU A O 1
ATOM 2365 N N . ALA A 1 292 ? 20.197 17.088 -15.445 1.00 91.62 292 ALA A N 1
ATOM 2366 C CA . ALA A 1 292 ? 19.783 18.161 -16.340 1.00 91.62 292 ALA A CA 1
ATOM 2367 C C . ALA A 1 292 ? 19.064 19.294 -15.585 1.00 91.62 292 ALA A C 1
ATOM 2369 O O . ALA A 1 292 ? 19.345 20.472 -15.836 1.00 91.62 292 ALA A O 1
ATOM 2370 N N . ILE A 1 293 ? 18.173 18.965 -14.644 1.00 88.75 293 ILE A N 1
ATOM 2371 C CA . ILE A 1 293 ? 17.476 19.949 -13.803 1.00 88.75 293 ILE A CA 1
ATOM 2372 C C . ILE A 1 293 ? 18.462 20.666 -12.878 1.00 88.75 293 ILE A C 1
ATOM 2374 O O . ILE A 1 293 ? 18.436 21.899 -12.805 1.00 88.75 293 ILE A O 1
ATOM 2378 N N . GLU A 1 294 ? 19.367 19.934 -12.226 1.00 89.44 294 GLU A N 1
ATOM 2379 C CA . GLU A 1 294 ? 20.415 20.518 -11.383 1.00 89.44 294 GLU A CA 1
ATOM 2380 C C . GLU A 1 294 ? 21.294 21.493 -12.174 1.00 89.44 294 GLU A C 1
ATOM 2382 O O . GLU A 1 294 ? 21.534 22.622 -11.737 1.00 89.44 294 GLU A O 1
ATOM 2387 N N . THR A 1 295 ? 21.694 21.120 -13.392 1.00 91.88 295 THR A N 1
ATOM 2388 C CA . THR A 1 295 ? 22.482 21.989 -14.277 1.00 91.88 295 THR A CA 1
ATOM 2389 C C . THR A 1 295 ? 21.761 23.307 -14.565 1.00 91.88 295 THR A C 1
ATOM 2391 O O . THR A 1 295 ? 22.382 24.377 -14.514 1.00 91.88 295 THR A O 1
ATOM 2394 N N . VAL A 1 296 ? 20.452 23.262 -14.840 1.00 91.12 296 VAL A N 1
ATOM 2395 C CA . VAL A 1 296 ? 19.647 24.474 -15.056 1.00 91.12 296 VAL A CA 1
ATOM 2396 C C . VAL A 1 296 ? 19.586 25.319 -13.783 1.00 91.12 296 VAL A C 1
ATOM 2398 O O . VAL A 1 296 ? 19.765 26.536 -13.866 1.00 91.12 296 VAL A O 1
ATOM 2401 N N . LEU A 1 297 ? 19.382 24.707 -12.614 1.00 87.06 297 LEU A N 1
ATOM 2402 C CA . LEU A 1 297 ? 19.331 25.409 -11.327 1.00 87.06 297 LEU A CA 1
ATOM 2403 C C . LEU A 1 297 ? 20.664 26.092 -10.974 1.00 87.06 297 LEU A C 1
ATOM 2405 O O . LEU A 1 297 ? 20.668 27.218 -10.471 1.00 87.06 297 LEU A O 1
ATOM 2409 N N . GLU A 1 298 ? 21.796 25.448 -11.258 1.00 90.62 298 GLU A N 1
ATOM 2410 C CA . GLU A 1 298 ? 23.126 25.975 -10.938 1.00 90.62 298 GLU A CA 1
ATOM 2411 C C . GLU A 1 298 ? 23.614 27.043 -11.925 1.00 90.62 298 GLU A C 1
ATOM 2413 O O . GLU A 1 298 ? 24.265 28.018 -11.532 1.00 90.62 298 GLU A O 1
ATOM 2418 N N . THR A 1 299 ? 23.340 26.852 -13.218 1.00 92.00 299 THR A N 1
ATOM 2419 C CA . THR A 1 299 ? 23.974 27.634 -14.294 1.00 92.00 299 THR A CA 1
ATOM 2420 C C . THR A 1 299 ? 23.008 28.537 -15.056 1.00 92.00 299 THR A C 1
ATOM 2422 O O . THR A 1 299 ? 23.439 29.517 -15.668 1.00 92.00 299 THR A O 1
ATOM 2425 N N . GLY A 1 300 ? 21.708 28.232 -15.029 1.00 87.88 300 GLY A N 1
ATOM 2426 C CA . GLY A 1 300 ? 20.697 28.836 -15.898 1.00 87.88 300 GLY A CA 1
ATOM 2427 C C . GLY A 1 300 ? 20.789 28.400 -17.368 1.00 87.88 300 GLY A C 1
ATOM 2428 O O . GLY A 1 300 ? 20.054 28.927 -18.206 1.00 87.88 300 GLY A O 1
ATOM 2429 N N . GLU A 1 301 ? 21.688 27.472 -17.711 1.00 91.25 301 GLU A N 1
ATOM 2430 C CA . GLU A 1 301 ? 21.857 26.914 -19.055 1.00 91.25 301 GLU A CA 1
ATOM 2431 C C . GLU A 1 301 ? 21.187 25.532 -19.159 1.00 91.25 301 GLU A C 1
ATOM 2433 O O . GLU A 1 301 ? 20.983 24.862 -18.158 1.00 91.25 301 GLU A O 1
ATOM 2438 N N . GLY A 1 302 ? 20.836 25.089 -20.374 1.00 90.31 302 GLY A N 1
ATOM 2439 C CA . GLY A 1 302 ? 20.299 23.733 -20.594 1.00 90.31 302 GLY A CA 1
ATOM 2440 C C . GLY A 1 302 ? 18.772 23.589 -20.565 1.00 90.31 302 GLY A C 1
ATOM 2441 O O . GLY A 1 302 ? 18.279 22.487 -20.768 1.00 90.31 302 GLY A O 1
ATOM 2442 N N . ILE A 1 303 ? 18.013 24.686 -20.428 1.00 91.56 303 ILE A N 1
ATOM 2443 C CA . ILE A 1 303 ? 16.531 24.678 -20.393 1.00 91.56 303 ILE A CA 1
ATOM 2444 C C . ILE A 1 303 ? 15.918 23.856 -21.537 1.00 91.56 303 ILE A C 1
ATOM 2446 O O . ILE A 1 303 ? 15.028 23.050 -21.305 1.00 91.56 303 ILE A O 1
ATOM 2450 N N . GLY A 1 304 ? 16.409 24.031 -22.769 1.00 92.56 304 GLY A N 1
ATOM 2451 C CA . GLY A 1 304 ? 15.878 23.303 -23.926 1.00 92.56 304 GLY A CA 1
ATOM 2452 C C . GLY A 1 304 ? 16.017 21.783 -23.807 1.00 92.56 304 GLY A C 1
ATOM 2453 O O . GLY A 1 304 ? 15.118 21.071 -24.228 1.00 92.56 304 GLY A O 1
ATOM 2454 N N . HIS A 1 305 ? 17.098 21.301 -23.189 1.00 93.44 305 HIS A N 1
ATOM 2455 C CA . HIS A 1 305 ? 17.310 19.872 -22.971 1.00 93.44 305 HIS A CA 1
ATOM 2456 C C . HIS A 1 305 ? 16.336 19.320 -21.924 1.00 93.44 305 HIS A C 1
ATOM 2458 O O . HIS A 1 305 ? 15.723 18.289 -22.161 1.00 93.44 305 HIS A O 1
ATOM 2464 N N . VAL A 1 306 ? 16.112 20.044 -20.821 1.00 90.75 306 VAL A N 1
ATOM 2465 C CA . VAL A 1 306 ? 15.119 19.641 -19.808 1.00 90.75 306 VAL A CA 1
ATOM 2466 C C . VAL A 1 306 ? 13.709 19.591 -20.399 1.00 90.75 306 VAL A C 1
ATOM 2468 O O . VAL A 1 306 ? 12.976 18.644 -20.139 1.00 90.75 306 VAL A O 1
ATOM 2471 N N . LEU A 1 307 ? 13.332 20.567 -21.234 1.00 92.25 307 LEU A N 1
ATOM 2472 C CA . LEU A 1 307 ? 12.028 20.558 -21.907 1.00 92.25 307 LEU A CA 1
ATOM 2473 C C . LEU A 1 307 ? 11.861 19.341 -22.831 1.00 92.25 307 LEU A C 1
ATOM 2475 O O . LEU A 1 307 ? 10.795 18.731 -22.820 1.00 92.25 307 LEU A O 1
ATOM 2479 N N . GLU A 1 308 ? 12.903 18.972 -23.585 1.00 92.31 308 GLU A N 1
ATOM 2480 C CA . GLU A 1 308 ? 12.904 17.758 -24.416 1.00 92.31 308 GLU A CA 1
ATOM 2481 C C . GLU A 1 308 ? 12.733 16.496 -23.558 1.00 92.31 308 GLU A C 1
ATOM 2483 O O . GLU A 1 308 ? 11.870 15.672 -23.855 1.00 92.31 308 GLU A O 1
ATOM 2488 N N . LEU A 1 309 ? 13.487 16.370 -22.459 1.00 91.75 309 LEU A N 1
ATOM 2489 C CA . LEU A 1 309 ? 13.384 15.214 -21.566 1.00 91.75 309 LEU A CA 1
ATOM 2490 C C . LEU A 1 309 ? 11.977 15.092 -20.965 1.00 91.75 309 LEU A C 1
ATOM 2492 O O . LEU A 1 309 ? 11.402 14.005 -20.986 1.00 91.75 309 LEU A O 1
ATOM 2496 N N . LEU A 1 310 ? 11.403 16.192 -20.469 1.00 88.94 310 LEU A N 1
ATOM 2497 C CA . LEU A 1 310 ? 10.047 16.223 -19.911 1.00 88.94 310 LEU A CA 1
ATOM 2498 C C . LEU A 1 310 ? 8.982 15.826 -20.948 1.00 88.94 310 LEU A C 1
ATOM 2500 O O . LEU A 1 310 ? 8.070 15.070 -20.619 1.00 88.94 310 LEU A O 1
ATOM 2504 N N . GLU A 1 311 ? 9.102 16.281 -22.200 1.00 88.56 311 GLU A N 1
ATOM 2505 C CA . GLU A 1 311 ? 8.193 15.871 -23.283 1.00 88.56 311 GLU A CA 1
ATOM 2506 C C . GLU A 1 311 ? 8.310 14.365 -23.573 1.00 88.56 311 GLU A C 1
ATOM 2508 O O . GLU A 1 311 ? 7.298 13.672 -23.678 1.00 88.56 311 GLU A O 1
ATOM 2513 N N . GLU A 1 312 ? 9.533 13.826 -23.628 1.00 87.94 312 GLU A N 1
ATOM 2514 C CA . GLU A 1 312 ? 9.779 12.384 -23.795 1.00 87.94 312 GLU A CA 1
ATOM 2515 C C . GLU A 1 312 ? 9.201 11.538 -22.651 1.00 87.94 312 GLU A C 1
ATOM 2517 O O . GLU A 1 312 ? 8.904 10.358 -22.845 1.00 87.94 312 GLU A O 1
ATOM 2522 N N . ARG A 1 313 ? 9.035 12.141 -21.469 1.00 85.62 313 ARG A N 1
ATOM 2523 C CA . ARG A 1 313 ? 8.559 11.501 -20.234 1.00 85.62 313 ARG A CA 1
ATOM 2524 C C . ARG A 1 313 ? 7.083 11.780 -19.942 1.00 85.62 313 ARG A C 1
ATOM 2526 O O . ARG A 1 313 ? 6.621 11.520 -18.833 1.00 85.62 313 ARG A O 1
ATOM 2533 N N . GLY A 1 314 ? 6.344 12.291 -20.929 1.00 82.12 314 GLY A N 1
ATOM 2534 C CA . GLY A 1 314 ? 4.884 12.368 -20.866 1.00 82.12 314 GLY A CA 1
ATOM 2535 C C . GLY A 1 314 ? 4.317 13.600 -20.161 1.00 82.12 314 GLY A C 1
ATOM 2536 O O . GLY A 1 314 ? 3.143 13.612 -19.787 1.00 82.12 314 GLY A O 1
ATOM 2537 N N . PHE A 1 315 ? 5.115 14.650 -19.947 1.00 82.56 315 PHE A N 1
ATOM 2538 C CA . PHE A 1 315 ? 4.588 15.905 -19.410 1.00 82.56 315 PHE A CA 1
ATOM 2539 C C . PHE A 1 315 ? 3.864 16.690 -20.510 1.00 82.56 315 PHE A C 1
ATOM 2541 O O . PHE A 1 315 ? 4.480 17.136 -21.474 1.00 82.56 315 PHE A O 1
ATOM 2548 N N . ASP A 1 316 ? 2.553 16.893 -20.338 1.00 79.50 316 ASP A N 1
ATOM 2549 C CA . ASP A 1 316 ? 1.696 17.607 -21.301 1.00 79.50 316 ASP A CA 1
ATOM 2550 C C . ASP A 1 316 ? 2.093 19.087 -21.504 1.00 79.50 316 ASP A C 1
ATOM 2552 O O . ASP A 1 316 ? 1.868 19.649 -22.577 1.00 79.50 316 ASP A O 1
ATOM 2556 N N . ASP A 1 317 ? 2.663 19.728 -20.474 1.00 84.38 317 ASP A N 1
ATOM 2557 C CA . ASP A 1 317 ? 3.179 21.105 -20.518 1.00 84.38 317 ASP A CA 1
ATOM 2558 C C . ASP A 1 317 ? 4.568 21.180 -19.845 1.00 84.38 317 ASP A C 1
ATOM 2560 O O . ASP A 1 317 ? 4.683 21.501 -18.651 1.00 84.38 317 ASP A O 1
ATOM 2564 N N . PRO A 1 318 ? 5.643 20.845 -20.586 1.00 85.81 318 PRO A N 1
ATOM 2565 C CA . PRO A 1 318 ? 7.010 20.879 -20.071 1.00 85.81 318 PRO A CA 1
ATOM 2566 C C . PRO A 1 318 ? 7.447 22.266 -19.589 1.00 85.81 318 PRO A C 1
ATOM 2568 O O . PRO A 1 318 ? 8.198 22.371 -18.621 1.00 85.81 318 PRO A O 1
ATOM 2571 N N . GLU A 1 319 ? 6.970 23.341 -20.230 1.00 86.00 319 GLU A N 1
ATOM 2572 C CA . GLU A 1 319 ? 7.332 24.714 -19.860 1.00 86.00 319 GLU A CA 1
ATOM 2573 C C . GLU A 1 319 ? 6.725 25.098 -18.512 1.00 86.00 319 GLU A C 1
ATOM 2575 O O . GLU A 1 319 ? 7.443 25.600 -17.645 1.00 86.00 319 GLU A O 1
ATOM 2580 N N . ALA A 1 320 ? 5.431 24.833 -18.310 1.00 83.06 320 ALA A N 1
ATOM 2581 C CA . ALA A 1 320 ? 4.781 25.070 -17.024 1.00 83.06 320 ALA A CA 1
ATOM 2582 C C . ALA A 1 320 ? 5.417 24.224 -15.912 1.00 83.06 320 ALA A C 1
ATOM 2584 O O . ALA A 1 320 ? 5.738 24.756 -14.852 1.00 83.06 320 ALA A O 1
ATOM 2585 N N . THR A 1 321 ? 5.688 22.944 -16.190 1.00 82.25 321 THR A N 1
ATOM 2586 C CA . THR A 1 321 ? 6.353 22.034 -15.243 1.00 82.25 321 THR A CA 1
ATOM 2587 C C . THR A 1 321 ? 7.719 22.572 -14.826 1.00 82.25 321 THR A C 1
ATOM 2589 O O . THR A 1 321 ? 8.040 22.604 -13.643 1.00 82.25 321 THR A O 1
ATOM 2592 N N . LEU A 1 322 ? 8.526 23.045 -15.777 1.00 82.88 322 LEU A N 1
ATOM 2593 C CA . LEU A 1 322 ? 9.846 23.581 -15.469 1.00 82.88 322 LEU A CA 1
ATOM 2594 C C . LEU A 1 322 ? 9.772 24.910 -14.699 1.00 82.88 322 LEU A C 1
ATOM 2596 O O . LEU A 1 322 ? 10.560 25.127 -13.781 1.00 82.88 322 LEU A O 1
ATOM 2600 N N . ILE A 1 323 ? 8.822 25.793 -15.023 1.00 82.56 323 ILE A N 1
ATOM 2601 C CA . ILE A 1 323 ? 8.584 27.034 -14.261 1.00 82.56 323 ILE A CA 1
ATOM 2602 C C . ILE A 1 323 ? 8.229 26.716 -12.806 1.00 82.56 323 ILE A C 1
ATOM 2604 O O . ILE A 1 323 ? 8.726 27.372 -11.889 1.00 82.56 323 ILE A O 1
ATOM 2608 N N . ASP A 1 324 ? 7.402 25.695 -12.597 1.00 74.75 324 ASP A N 1
ATOM 2609 C CA . ASP A 1 324 ? 6.961 25.281 -11.271 1.00 74.75 324 ASP A CA 1
ATOM 2610 C C . ASP A 1 324 ? 8.129 24.829 -10.375 1.00 74.75 324 ASP A C 1
ATOM 2612 O O . ASP A 1 324 ? 8.095 25.032 -9.157 1.00 74.75 324 ASP A O 1
ATOM 2616 N N . VAL A 1 325 ? 9.180 24.283 -10.992 1.00 70.56 325 VAL A N 1
ATOM 2617 C CA . VAL A 1 325 ? 10.400 23.764 -10.352 1.00 70.56 325 VAL A CA 1
ATOM 2618 C C . VAL A 1 325 ? 11.431 24.852 -10.104 1.00 70.56 325 VAL A C 1
ATOM 2620 O O . VAL A 1 325 ? 11.991 24.944 -9.014 1.00 70.56 325 VAL A O 1
ATOM 2623 N N . LEU A 1 326 ? 11.696 25.680 -11.116 1.00 71.06 326 LEU A N 1
ATOM 2624 C CA . LEU A 1 326 ? 12.696 26.747 -11.029 1.00 71.06 326 LEU A CA 1
ATOM 2625 C C . LEU A 1 326 ? 12.223 27.907 -10.138 1.00 71.06 326 LEU A C 1
ATOM 2627 O O . LEU A 1 326 ? 13.040 28.701 -9.667 1.00 71.06 326 LEU A O 1
ATOM 2631 N N . GLY A 1 327 ? 10.914 27.989 -9.887 1.00 62.16 327 GLY A N 1
ATOM 2632 C CA . GLY A 1 327 ? 10.281 29.130 -9.249 1.00 62.16 327 GLY A CA 1
ATOM 2633 C C . GLY A 1 327 ? 10.170 30.336 -10.199 1.00 62.16 327 GLY A C 1
ATOM 2634 O O . GLY A 1 327 ? 10.816 30.380 -11.248 1.00 62.16 327 GLY A O 1
ATOM 2635 N N . PRO A 1 328 ? 9.311 31.316 -9.863 1.00 47.41 328 PRO A N 1
ATOM 2636 C CA . PRO A 1 328 ? 9.058 32.495 -10.694 1.00 47.41 328 PRO A CA 1
ATOM 2637 C C . PRO A 1 328 ? 10.228 33.484 -10.804 1.00 47.41 328 PRO A C 1
ATOM 2639 O O . PRO A 1 328 ? 11.007 33.628 -9.830 1.00 47.41 328 PRO A O 1
#

pLDDT: mean 92.15, std 8.0, range [47.41, 98.56]

Secondary structure (DSSP, 8-state):
-EEEEEEEETTEEEEEEE-TTS-EEEEEEETTS-EEEEEESSS-SSGGGS-HHHHHHHHHHHHHHHHHHHHHSS-----GGG-HHHHHHHHHHHTTS-HHHHHHHHHHHHHHHHTTTSTTPPPSSPPPTT--TTS-EEEEEEEEE-TTSSEEEE---EEEEE-TTS-EEEE----S-TTS--SEEEEE-------HHHHHHHHHHHHHHHHHHHHHHTT-PPPGGG-B-S---HHHHHHHT-TT-TT---TT-TT---TT-B----TTSTHHHHHHHHHHHHHTT-HHHHHHHHHHHHHS--HHHHHHHHHHTT-S-HHHHHHHHH--